Protein AF-A0A7X8XHM0-F1 (afdb_monomer)

Sequence (343 aa):
MHPLAKELNEALKGTIAEQMQSDVGRRIFFPKGIVAQAAEAGSQAKRFNATVGMSTSEGQPMHLSDIYNKFDTEVFKPSDIFAYAPGGGEAKLRQLWKEQMIEKNPSLKDKLFSLPLVTSGLTHGLSIVGQLFFGEGDTLVVPDLAWDNYELIYAHHLGGKVISFPFYTTDGGFNVDGMKEAIESVQGKKVRILLNFPNNPTGYTPSKVEMAAIVAALVELAEQGYKLMVITDDAYFGLFFEEETAPHSIFADLCDAHSNIFAVKCDAATKEELVWGFRIGFVTYGSKDLTEEHLDALNRRTLGIIRSTVSNCDKPGQSLLLQAMQNGPNYEADKMAVFTEMQ

Nearest PDB structures (foldseek):
  2x5f-assembly1_B  TM=9.546E-01  e=1.348E-37  Staphylococcus aureus subsp. aureus MRSA252
  4emy-assembly2_C  TM=7.499E-01  e=3.040E-17  Anaerococcus prevotii DSM 20548
  7vrx-assembly2_B  TM=7.777E-01  e=2.270E-10  Solanum melongena
  7vrx-assembly2_C  TM=7.385E-01  e=2.270E-10  Solanum melongena
  7dlw-assembly2_D  TM=6.281E-01  e=2.270E-10  Arabidopsis thaliana

Solvent-accessible surface area (backbone atoms only — not comparable to full-atom values): 18210 Å² total; per-residue (Å²): 129,51,70,66,13,51,53,42,48,60,61,27,59,92,41,57,69,48,75,41,43,15,78,54,32,59,51,39,42,55,74,72,54,72,60,42,53,31,52,48,36,70,75,65,43,86,84,70,67,91,62,63,96,64,63,65,54,99,90,29,46,67,77,62,61,86,62,55,72,75,47,63,67,90,79,47,54,53,55,46,51,70,38,83,36,47,47,48,36,55,68,68,49,31,49,52,49,48,50,49,50,28,70,61,28,64,77,36,71,89,54,71,58,41,80,37,32,44,23,56,15,40,70,42,25,52,46,49,52,36,46,34,44,39,29,70,89,39,54,38,41,34,46,65,68,47,58,70,63,53,50,50,46,44,28,69,70,41,51,23,42,70,48,62,24,59,47,54,39,99,91,53,61,75,25,53,65,42,48,50,54,49,59,69,68,42,85,75,49,70,43,34,37,52,49,50,47,37,19,49,78,77,64,48,53,51,32,49,67,52,48,52,48,47,52,48,52,54,50,53,44,28,73,75,61,27,36,35,35,43,35,32,39,32,59,40,46,90,74,74,90,54,90,63,38,46,84,53,60,68,48,56,66,36,22,55,66,35,69,34,32,39,21,36,37,24,30,31,44,32,56,68,62,72,36,60,87,44,32,40,11,23,38,32,46,22,22,48,79,62,48,73,66,37,40,49,39,51,49,36,31,53,35,18,50,36,49,73,72,66,42,38,38,55,27,42,44,51,43,54,51,42,48,34,76,76,69,37,93,50,48,68,59,54,53,50,50,55,54,60,73,73,108

Structure (mmCIF, N/CA/C/O backbone):
data_AF-A0A7X8XHM0-F1
#
_entry.id   AF-A0A7X8XHM0-F1
#
loop_
_atom_site.group_PDB
_atom_site.id
_atom_site.type_symbol
_atom_site.label_atom_id
_atom_site.label_alt_id
_atom_site.label_comp_id
_atom_site.label_asym_id
_atom_site.label_entity_id
_atom_site.label_seq_id
_atom_site.pdbx_PDB_ins_code
_atom_site.Cartn_x
_atom_site.Cartn_y
_atom_site.Cartn_z
_atom_site.occupancy
_atom_site.B_iso_or_equiv
_atom_site.auth_seq_id
_atom_site.auth_comp_id
_atom_site.auth_asym_id
_atom_site.auth_atom_id
_atom_site.pdbx_PDB_model_num
ATOM 1 N N . MET A 1 1 ? -7.609 -26.640 2.087 1.00 93.81 1 MET A N 1
ATOM 2 C CA . MET A 1 1 ? -6.611 -25.545 2.121 1.00 93.81 1 MET A CA 1
ATOM 3 C C . MET A 1 1 ? -5.244 -26.088 1.720 1.00 93.81 1 MET A C 1
ATOM 5 O O . MET A 1 1 ? -4.869 -27.146 2.218 1.00 93.81 1 MET A O 1
ATOM 9 N N . HIS A 1 2 ? -4.545 -25.402 0.813 1.00 97.25 2 HIS A N 1
ATOM 10 C CA . HIS A 1 2 ? -3.250 -25.821 0.256 1.00 97.25 2 HIS A CA 1
ATOM 11 C C . HIS A 1 2 ? -2.124 -25.836 1.320 1.00 97.25 2 HIS A C 1
ATOM 13 O O . HIS A 1 2 ? -2.153 -24.978 2.204 1.00 97.25 2 HIS A O 1
ATOM 19 N N . PRO A 1 3 ? -1.119 -26.741 1.256 1.00 97.25 3 PRO A N 1
ATOM 20 C CA . PRO A 1 3 ? -0.042 -26.818 2.253 1.00 97.25 3 PRO A CA 1
ATOM 21 C C . PRO A 1 3 ? 0.734 -25.510 2.462 1.00 97.25 3 PRO A C 1
ATOM 23 O O . PRO A 1 3 ? 0.930 -25.106 3.600 1.00 97.25 3 PRO A O 1
ATOM 26 N N . LEU A 1 4 ? 1.089 -24.796 1.385 1.00 96.94 4 LEU A N 1
ATOM 27 C CA . LEU A 1 4 ? 1.783 -23.501 1.497 1.00 96.94 4 LEU A CA 1
ATOM 28 C C . LEU A 1 4 ? 0.918 -22.419 2.162 1.00 96.94 4 LEU A C 1
ATOM 30 O O . LEU A 1 4 ? 1.448 -21.564 2.854 1.00 96.94 4 LEU A O 1
ATOM 34 N N . ALA A 1 5 ? -0.407 -22.460 1.994 1.00 98.00 5 ALA A N 1
ATOM 35 C CA . ALA A 1 5 ? -1.297 -21.541 2.703 1.00 98.00 5 ALA A CA 1
ATOM 36 C C . ALA A 1 5 ? -1.380 -21.885 4.200 1.00 98.00 5 ALA A C 1
ATOM 38 O O . ALA A 1 5 ? -1.442 -20.984 5.029 1.00 98.00 5 ALA A O 1
ATOM 39 N N . LYS A 1 6 ? -1.325 -23.180 4.558 1.00 98.19 6 LYS A N 1
ATOM 40 C CA . LYS A 1 6 ? -1.240 -23.620 5.960 1.00 98.19 6 LYS A CA 1
ATOM 41 C C . LYS A 1 6 ? 0.068 -23.172 6.619 1.00 98.19 6 LYS A C 1
ATOM 43 O O . LYS A 1 6 ? 0.006 -22.661 7.725 1.00 98.19 6 LYS A O 1
ATOM 48 N N . GLU A 1 7 ? 1.204 -23.315 5.929 1.00 98.06 7 GLU A N 1
ATOM 49 C CA . GLU A 1 7 ? 2.519 -22.802 6.367 1.00 98.06 7 GLU A CA 1
ATOM 50 C C . GLU A 1 7 ? 2.428 -21.303 6.689 1.00 98.06 7 GLU A C 1
ATOM 52 O O . GLU A 1 7 ? 2.754 -20.885 7.793 1.00 98.06 7 GLU A O 1
ATOM 57 N N . LEU A 1 8 ? 1.882 -20.510 5.762 1.00 98.38 8 LEU A N 1
ATOM 58 C CA . LEU A 1 8 ? 1.702 -19.071 5.958 1.00 98.38 8 LEU A CA 1
ATOM 59 C C . LEU A 1 8 ? 0.693 -18.731 7.070 1.00 98.38 8 LEU A C 1
ATOM 61 O O . LEU A 1 8 ? 0.759 -17.643 7.637 1.00 98.38 8 LEU A O 1
ATOM 65 N N . ASN A 1 9 ? -0.312 -19.579 7.325 1.00 98.44 9 ASN A N 1
ATOM 66 C CA . ASN A 1 9 ? -1.279 -19.359 8.409 1.00 98.44 9 ASN A CA 1
ATOM 67 C C . ASN A 1 9 ? -0.626 -19.630 9.764 1.00 98.44 9 ASN A C 1
ATOM 69 O O . ASN A 1 9 ? -0.827 -18.852 10.688 1.00 98.44 9 ASN A O 1
ATOM 73 N N . GLU A 1 10 ? 0.165 -20.699 9.865 1.00 98.50 10 GLU A N 1
ATOM 74 C CA . GLU A 1 10 ? 0.891 -21.024 11.093 1.00 98.50 10 GLU A CA 1
ATOM 75 C C . GLU A 1 10 ? 1.942 -19.955 11.406 1.00 98.50 10 GLU A C 1
ATOM 77 O O . GLU A 1 10 ? 2.018 -19.523 12.549 1.00 98.50 10 GLU A O 1
ATOM 82 N N . ALA A 1 11 ? 2.657 -19.449 10.394 1.00 98.44 11 ALA A N 1
ATOM 83 C CA . ALA A 1 11 ? 3.609 -18.351 10.568 1.00 98.44 11 ALA A CA 1
ATOM 84 C C . ALA A 1 11 ? 2.958 -17.080 11.141 1.00 98.44 11 ALA A C 1
ATOM 86 O O . ALA A 1 11 ? 3.593 -16.355 11.885 1.00 98.44 11 ALA A O 1
ATOM 87 N N . LEU A 1 12 ? 1.689 -16.794 10.826 1.00 98.50 12 LEU A N 1
ATOM 88 C CA . LEU A 1 12 ? 0.998 -15.592 11.320 1.00 98.50 12 LEU A CA 1
ATOM 89 C C . LEU A 1 12 ? 0.228 -15.822 12.626 1.00 98.50 12 LEU A C 1
ATOM 91 O O . LEU A 1 12 ? -0.380 -14.890 13.155 1.00 98.50 12 LEU A O 1
ATOM 95 N N . LYS A 1 13 ? 0.210 -17.043 13.150 1.00 98.25 13 LYS A N 1
ATOM 96 C CA . LYS A 1 13 ? -0.632 -17.426 14.281 1.00 98.25 13 LYS A CA 1
ATOM 97 C C . LYS A 1 13 ? -0.365 -16.572 15.519 1.00 98.25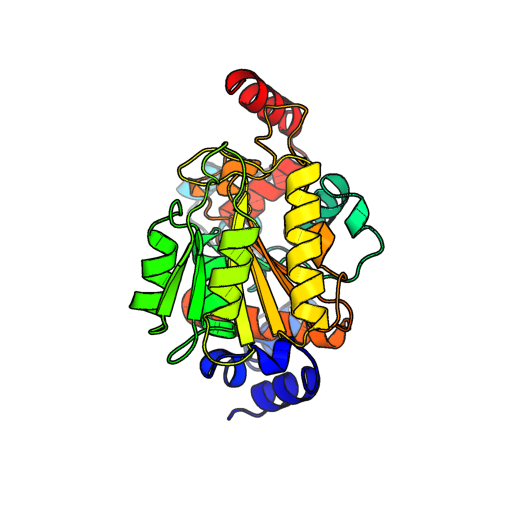 13 LYS A C 1
ATOM 99 O O . LYS A 1 13 ? 0.773 -16.382 15.930 1.00 98.25 13 LYS A O 1
ATOM 104 N N . GLY A 1 14 ? -1.438 -16.078 16.135 1.00 97.19 14 GLY A N 1
ATOM 105 C CA . GLY A 1 14 ? -1.363 -15.236 17.334 1.00 97.19 14 GLY A CA 1
ATOM 106 C C . GLY A 1 14 ? -1.063 -13.760 17.056 1.00 97.19 14 GLY A C 1
ATOM 107 O O . GLY A 1 14 ? -1.186 -12.944 17.965 1.00 97.19 14 GLY A O 1
ATOM 108 N N . THR A 1 15 ? -0.743 -13.388 15.813 1.00 98.44 15 THR A N 1
ATOM 109 C CA . THR A 1 15 ? -0.570 -11.983 15.423 1.00 98.44 15 THR A CA 1
ATOM 110 C C . THR A 1 15 ? -1.917 -11.291 15.206 1.00 98.44 15 THR A C 1
ATOM 112 O O . THR A 1 15 ? -2.947 -11.932 14.972 1.00 98.44 15 THR A O 1
ATOM 115 N N . ILE A 1 16 ? -1.924 -9.955 15.216 1.00 98.31 16 ILE A N 1
ATOM 116 C CA . ILE A 1 16 ? -3.094 -9.194 14.760 1.00 98.31 16 ILE A CA 1
ATOM 117 C C . ILE A 1 16 ? -3.392 -9.433 13.271 1.00 98.31 16 ILE A C 1
ATOM 119 O O . ILE A 1 16 ? -4.554 -9.475 12.870 1.00 98.31 16 ILE A O 1
ATOM 123 N N . ALA A 1 17 ? -2.362 -9.647 12.451 1.00 97.88 17 ALA A N 1
ATOM 124 C CA . ALA A 1 17 ? -2.534 -9.853 11.021 1.00 97.88 17 ALA A CA 1
ATOM 125 C C . ALA A 1 17 ? -3.293 -11.156 10.707 1.00 97.88 17 ALA A C 1
ATOM 127 O O . ALA A 1 17 ? -4.097 -11.172 9.779 1.00 97.88 17 ALA A O 1
ATOM 128 N N . GLU A 1 18 ? -3.103 -12.227 11.490 1.00 97.88 18 GLU A N 1
ATOM 129 C CA . GLU A 1 18 ? -3.905 -13.460 11.386 1.00 97.88 18 GLU A CA 1
ATOM 130 C C . GLU A 1 18 ? -5.379 -13.219 11.708 1.00 97.88 18 GLU A C 1
ATOM 132 O O . GLU A 1 18 ? -6.249 -13.612 10.926 1.00 97.88 18 GLU A O 1
ATOM 137 N N . GLN A 1 19 ? -5.653 -12.485 12.788 1.00 96.56 19 GLN A N 1
ATOM 138 C CA . GLN A 1 19 ? -7.015 -12.129 13.185 1.00 96.56 19 GLN A CA 1
ATOM 139 C C . GLN A 1 19 ? -7.718 -11.299 12.107 1.00 96.56 19 GLN A C 1
ATOM 141 O O . GLN A 1 19 ? -8.937 -11.404 11.956 1.00 96.56 19 GLN A O 1
ATOM 146 N N . MET A 1 20 ? -6.965 -10.507 11.335 1.00 97.12 20 MET A N 1
ATOM 147 C CA . MET A 1 20 ? -7.476 -9.644 10.269 1.00 97.12 20 MET A CA 1
ATOM 148 C C . MET A 1 20 ? -7.763 -10.347 8.947 1.00 97.12 20 MET A C 1
ATOM 150 O O . MET A 1 20 ? -8.512 -9.791 8.148 1.00 97.12 20 MET A O 1
ATOM 154 N N . GLN A 1 21 ? -7.255 -11.559 8.715 1.00 97.19 21 GLN A N 1
ATOM 155 C CA . GLN A 1 21 ? -7.378 -12.192 7.402 1.00 97.19 21 GLN A CA 1
ATOM 156 C C . GLN A 1 21 ? -8.827 -12.427 6.980 1.00 97.19 21 GLN A C 1
ATOM 158 O O . GLN A 1 21 ? -9.658 -12.904 7.759 1.00 97.19 21 GLN A O 1
ATOM 163 N N . SER A 1 22 ? -9.083 -12.159 5.702 1.00 97.81 22 SER A N 1
ATOM 164 C CA . SER A 1 22 ? -10.273 -12.629 5.013 1.00 97.81 22 SER A CA 1
ATOM 165 C C . SER A 1 22 ? -10.155 -14.124 4.707 1.00 97.81 22 SER A C 1
ATOM 167 O O . SER A 1 22 ? -9.103 -14.764 4.823 1.00 97.81 22 SER A O 1
ATOM 169 N N . ASP A 1 23 ? -11.250 -14.677 4.218 1.00 97.19 23 ASP A N 1
ATOM 170 C CA . ASP A 1 23 ? -11.316 -16.035 3.711 1.00 97.19 23 ASP A CA 1
ATOM 171 C C . ASP A 1 23 ? -10.382 -16.289 2.516 1.00 97.19 23 ASP A C 1
ATOM 173 O O . ASP A 1 23 ? -9.750 -17.347 2.419 1.00 97.19 23 ASP A O 1
ATOM 177 N N . VAL A 1 24 ? -10.259 -15.309 1.615 1.00 97.81 24 VAL A N 1
ATOM 178 C CA . VAL A 1 24 ? -9.292 -15.340 0.508 1.00 97.81 24 VAL A CA 1
ATOM 179 C C . VAL A 1 24 ? -7.874 -15.237 1.062 1.00 97.81 24 VAL A C 1
ATOM 181 O O . VAL A 1 24 ? -7.032 -16.070 0.717 1.00 97.81 24 VAL A O 1
ATOM 184 N N . GLY A 1 25 ? -7.641 -14.301 1.987 1.00 97.94 25 GLY A N 1
ATOM 185 C CA . GLY A 1 25 ? -6.379 -14.112 2.694 1.00 97.94 25 GLY A CA 1
ATOM 186 C C . GLY A 1 25 ? -5.848 -15.414 3.277 1.00 97.94 25 GLY A C 1
ATOM 187 O O . GLY A 1 25 ? -4.713 -15.772 2.986 1.00 97.94 25 GLY A O 1
ATOM 188 N N . ARG A 1 26 ? -6.685 -16.196 3.972 1.00 98.06 26 ARG A N 1
ATOM 189 C CA . ARG A 1 26 ? -6.319 -17.500 4.568 1.00 98.06 26 ARG A CA 1
ATOM 190 C C . ARG A 1 26 ? -5.979 -18.591 3.557 1.00 98.06 26 ARG A C 1
ATOM 192 O O . ARG A 1 26 ? -5.290 -19.554 3.907 1.00 98.06 26 ARG A O 1
ATOM 199 N N . ARG A 1 27 ? -6.497 -18.501 2.328 1.00 98.25 27 ARG A N 1
ATOM 200 C CA . ARG A 1 27 ? -6.343 -19.529 1.283 1.00 98.25 27 ARG A CA 1
ATOM 201 C C . ARG A 1 27 ? -5.242 -19.213 0.273 1.00 98.25 27 ARG A C 1
ATOM 203 O O . ARG A 1 27 ? -4.721 -20.160 -0.318 1.00 98.25 27 ARG A O 1
ATOM 210 N N . ILE A 1 28 ? -4.913 -17.938 0.061 1.00 98.00 28 ILE A N 1
ATOM 211 C CA . ILE A 1 28 ? -3.938 -17.511 -0.947 1.00 98.00 28 ILE A CA 1
ATOM 212 C C . ILE A 1 28 ? -2.497 -17.817 -0.510 1.00 98.00 28 ILE A C 1
ATOM 214 O O . ILE A 1 28 ? -2.161 -17.788 0.673 1.00 98.00 28 ILE A O 1
ATOM 218 N N . PHE A 1 29 ? -1.639 -18.140 -1.477 1.00 96.75 29 PHE A N 1
ATOM 219 C CA . PHE A 1 29 ? -0.215 -18.408 -1.278 1.00 96.75 29 PHE A CA 1
ATOM 220 C C . PHE A 1 29 ? 0.562 -18.139 -2.574 1.00 96.75 29 PHE A C 1
ATOM 222 O O . PHE A 1 29 ? -0.002 -18.227 -3.665 1.00 96.75 29 PHE A O 1
ATOM 229 N N . PHE A 1 30 ? 1.869 -17.880 -2.473 1.00 94.62 30 PHE A N 1
ATOM 230 C CA . PHE A 1 30 ? 2.750 -17.816 -3.643 1.00 94.62 30 PHE A CA 1
ATOM 231 C C . PHE A 1 30 ? 3.298 -19.212 -4.013 1.00 94.62 30 PHE A C 1
ATOM 233 O O . PHE A 1 30 ? 3.862 -19.889 -3.144 1.00 94.62 30 PHE A O 1
ATOM 240 N N . PRO A 1 31 ? 3.142 -19.689 -5.265 1.00 90.44 31 PRO A N 1
ATOM 241 C CA . PRO A 1 31 ? 3.575 -21.034 -5.653 1.00 90.44 31 PRO A CA 1
ATOM 242 C C . PRO A 1 31 ? 5.104 -21.210 -5.665 1.00 90.44 31 PRO A C 1
ATOM 244 O O . PRO A 1 31 ? 5.814 -20.435 -6.296 1.00 90.44 31 PRO A O 1
ATOM 247 N N . LYS A 1 32 ? 5.607 -22.300 -5.066 1.00 80.94 32 LYS A N 1
ATOM 248 C CA . LYS A 1 32 ? 7.025 -22.725 -5.134 1.00 80.94 32 LYS A CA 1
ATOM 249 C C . LYS A 1 32 ? 7.342 -23.672 -6.316 1.00 80.94 32 LYS A C 1
ATOM 251 O O . LYS A 1 32 ? 8.445 -24.172 -6.399 1.00 80.94 32 LYS A O 1
ATOM 256 N N . GLY A 1 33 ? 6.391 -23.977 -7.207 1.00 81.12 33 GLY A N 1
ATOM 257 C CA . GLY A 1 33 ? 6.578 -24.942 -8.308 1.00 81.12 33 GLY A CA 1
ATOM 258 C C . GLY A 1 33 ? 7.432 -24.402 -9.464 1.00 81.12 33 GLY A C 1
ATOM 259 O O . GLY A 1 33 ? 8.579 -24.009 -9.277 1.00 81.12 33 GLY A O 1
ATOM 260 N N . ILE A 1 34 ? 6.844 -24.322 -10.662 1.00 77.88 34 ILE A N 1
ATOM 261 C CA . ILE A 1 34 ? 7.504 -23.799 -11.878 1.00 77.88 34 ILE A CA 1
ATOM 262 C C . ILE A 1 34 ? 8.177 -22.439 -11.628 1.00 77.88 34 ILE A C 1
ATOM 264 O O . ILE A 1 34 ? 9.252 -22.175 -12.150 1.00 77.88 34 ILE A O 1
ATOM 268 N N . VAL A 1 35 ? 7.580 -21.590 -10.787 1.00 78.88 35 VAL A N 1
ATOM 269 C CA . VAL A 1 35 ? 8.135 -20.275 -10.442 1.00 78.88 35 VAL A CA 1
ATOM 270 C C . VAL A 1 35 ? 9.475 -20.387 -9.710 1.00 78.88 35 VAL A C 1
ATOM 272 O O . VAL A 1 35 ? 10.412 -19.679 -10.071 1.00 78.88 35 VAL A O 1
ATOM 275 N N . ALA A 1 36 ? 9.600 -21.276 -8.718 1.00 79.75 36 ALA A N 1
ATOM 276 C CA . ALA A 1 36 ? 10.873 -21.438 -8.015 1.00 79.75 36 ALA A CA 1
ATOM 277 C C . ALA A 1 36 ? 11.910 -22.130 -8.901 1.00 79.75 36 ALA A C 1
ATOM 279 O O . ALA A 1 36 ? 13.064 -21.728 -8.887 1.00 79.75 36 ALA A O 1
ATOM 280 N N . GLN A 1 37 ? 11.494 -23.099 -9.726 1.00 84.12 37 GLN A N 1
ATOM 281 C CA . GLN A 1 37 ? 12.383 -23.746 -10.697 1.00 84.12 37 GLN A CA 1
ATOM 282 C C . GLN A 1 37 ? 12.936 -22.745 -11.719 1.00 84.12 37 GLN A C 1
ATOM 284 O O . GLN A 1 37 ? 14.126 -22.769 -12.022 1.00 84.12 37 GLN A O 1
ATOM 289 N N . ALA A 1 38 ? 12.095 -21.835 -12.220 1.00 83.06 38 ALA A N 1
ATOM 290 C CA . ALA A 1 38 ? 12.524 -20.786 -13.136 1.00 83.06 38 ALA A CA 1
ATOM 291 C C . ALA A 1 38 ? 13.471 -19.780 -12.463 1.00 83.06 38 ALA A C 1
ATOM 293 O O . ALA A 1 38 ? 14.470 -19.382 -13.063 1.00 83.06 38 ALA A O 1
ATOM 294 N N . ALA A 1 39 ? 13.198 -19.402 -11.209 1.00 81.81 39 ALA A N 1
ATOM 295 C CA . ALA A 1 39 ? 14.083 -18.538 -10.427 1.00 81.81 39 ALA A CA 1
ATOM 296 C C . ALA A 1 39 ? 15.443 -19.207 -10.150 1.00 81.81 39 ALA A C 1
ATOM 298 O O . ALA A 1 39 ? 16.493 -18.599 -10.359 1.00 81.81 39 ALA A O 1
ATOM 299 N N . GLU A 1 40 ? 15.433 -20.480 -9.750 1.00 83.81 40 GLU A N 1
ATOM 300 C CA . GLU A 1 40 ? 16.636 -21.274 -9.514 1.00 83.81 40 GLU A CA 1
ATOM 301 C C . GLU A 1 40 ? 17.473 -21.395 -10.790 1.00 83.81 40 GLU A C 1
ATOM 303 O O . GLU A 1 40 ? 18.654 -21.043 -10.785 1.00 83.81 40 GLU A O 1
ATOM 308 N N . ALA A 1 41 ? 16.856 -21.784 -11.910 1.00 84.56 41 ALA A N 1
ATOM 309 C CA . ALA A 1 41 ? 17.519 -21.847 -13.206 1.00 84.56 41 ALA A CA 1
ATOM 310 C C . ALA A 1 41 ? 18.057 -20.478 -13.647 1.00 84.56 41 ALA A C 1
ATOM 312 O O . ALA A 1 41 ? 19.168 -20.407 -14.162 1.00 84.56 41 ALA A O 1
ATOM 313 N N . GLY A 1 42 ? 17.330 -19.385 -13.397 1.00 82.75 42 GLY A N 1
ATOM 314 C CA . GLY A 1 42 ? 17.812 -18.023 -13.650 1.00 82.75 42 GLY A CA 1
ATOM 315 C C . GLY A 1 42 ? 19.112 -17.693 -12.912 1.00 82.75 42 GLY A C 1
ATOM 316 O O . GLY A 1 42 ? 19.971 -17.012 -13.465 1.00 82.75 42 GLY A O 1
ATOM 317 N N . SER A 1 43 ? 19.283 -18.215 -11.694 1.00 81.00 43 SER A N 1
ATOM 318 C CA . SER A 1 43 ? 20.487 -17.998 -10.879 1.00 81.00 43 SER A CA 1
ATOM 319 C C . SER A 1 43 ? 21.626 -18.991 -11.150 1.00 81.00 43 SER A C 1
ATOM 321 O O . SER A 1 43 ? 22.798 -18.637 -11.020 1.00 81.00 43 SER A O 1
ATOM 323 N N . GLN A 1 44 ? 21.306 -20.234 -11.524 1.00 86.88 44 GLN A N 1
ATOM 324 C CA . GLN A 1 44 ? 22.279 -21.330 -11.582 1.00 86.88 44 GLN A CA 1
ATOM 325 C C . GLN A 1 44 ? 22.625 -21.785 -13.006 1.00 86.88 44 GLN A C 1
ATOM 327 O O . GLN A 1 44 ? 23.726 -22.294 -13.238 1.00 86.88 44 GLN A O 1
ATOM 332 N N . ALA A 1 45 ? 21.726 -21.625 -13.980 1.00 84.81 45 ALA A N 1
ATOM 333 C CA . ALA A 1 45 ? 21.941 -22.112 -15.338 1.00 84.81 45 ALA A CA 1
ATOM 334 C C . ALA A 1 45 ? 22.849 -21.154 -16.126 1.00 84.81 45 ALA A C 1
ATOM 336 O O . ALA A 1 45 ? 22.411 -20.147 -16.671 1.00 84.81 45 ALA A O 1
ATOM 337 N N . LYS A 1 46 ? 24.138 -21.500 -16.224 1.00 79.69 46 LYS A N 1
ATOM 338 C CA . LYS A 1 46 ? 25.163 -20.650 -16.863 1.00 79.69 46 LYS A CA 1
ATOM 339 C C . LYS A 1 46 ? 25.239 -20.755 -18.391 1.00 79.69 46 LYS A C 1
ATOM 341 O O . LYS A 1 46 ? 25.915 -19.943 -19.010 1.00 79.69 46 LYS A O 1
ATOM 346 N N . ARG A 1 47 ? 24.623 -21.780 -18.997 1.00 83.12 47 ARG A N 1
ATOM 347 C CA . ARG A 1 47 ? 24.744 -22.069 -20.443 1.00 83.12 47 ARG A CA 1
ATOM 348 C C . ARG A 1 47 ? 23.404 -22.118 -21.174 1.00 83.12 47 ARG A C 1
ATOM 350 O O . ARG A 1 47 ? 23.265 -21.473 -22.202 1.00 83.12 47 ARG A O 1
ATOM 357 N N . PHE A 1 48 ? 22.436 -22.875 -20.661 1.00 83.50 48 PHE A N 1
ATOM 358 C CA . PHE A 1 48 ? 21.106 -22.998 -21.262 1.00 83.50 48 PHE A CA 1
ATOM 359 C C . PHE A 1 48 ? 20.040 -22.895 -20.175 1.00 83.50 48 PHE A C 1
ATOM 361 O O . PHE A 1 48 ? 19.973 -23.759 -19.303 1.00 83.50 48 PHE A O 1
ATOM 368 N N . ASN A 1 49 ? 19.204 -21.858 -20.241 1.00 84.88 49 ASN A N 1
ATOM 369 C CA . ASN A 1 49 ? 18.029 -21.727 -19.388 1.00 84.88 49 ASN A CA 1
ATOM 370 C C . ASN A 1 49 ? 16.756 -21.888 -20.232 1.00 84.88 49 ASN A C 1
ATOM 372 O O . ASN A 1 49 ? 16.279 -20.934 -20.837 1.00 84.88 49 ASN A O 1
ATOM 376 N N . ALA A 1 50 ? 16.206 -23.104 -20.257 1.00 85.69 50 ALA A N 1
ATOM 377 C CA . ALA A 1 50 ? 14.978 -23.438 -20.986 1.00 85.69 50 ALA A CA 1
ATOM 378 C C . ALA A 1 50 ? 13.705 -23.331 -20.119 1.00 85.69 50 ALA A C 1
ATOM 380 O O . ALA A 1 50 ? 12.670 -23.890 -20.468 1.00 85.69 50 ALA A O 1
ATOM 381 N N . THR A 1 51 ? 13.781 -22.655 -18.966 1.00 85.12 51 THR A N 1
ATOM 382 C CA . THR A 1 51 ? 12.640 -22.484 -18.044 1.00 85.12 51 THR A CA 1
ATOM 383 C C . THR A 1 51 ? 11.932 -21.137 -18.204 1.00 85.12 51 THR A C 1
ATOM 385 O O . THR A 1 51 ? 10.812 -20.963 -17.725 1.00 85.12 51 THR A O 1
ATOM 388 N N . VAL A 1 52 ? 12.574 -20.176 -18.877 1.00 82.50 52 VAL A N 1
ATOM 389 C CA . VAL A 1 52 ? 12.039 -18.825 -19.065 1.00 82.50 52 VAL A CA 1
ATOM 390 C C . VAL A 1 52 ? 10.918 -18.861 -20.101 1.00 82.50 52 VAL A C 1
ATOM 392 O O . VAL A 1 52 ? 11.133 -19.227 -21.251 1.00 82.50 52 VAL A O 1
ATOM 395 N N . GLY A 1 53 ? 9.719 -18.428 -19.711 1.00 86.69 53 GLY A N 1
ATOM 396 C CA . GLY A 1 53 ? 8.558 -18.303 -20.601 1.00 86.69 53 GLY A CA 1
ATOM 397 C C . GLY A 1 53 ? 8.618 -17.086 -21.533 1.00 86.69 53 GLY A C 1
ATOM 398 O O . GLY A 1 53 ? 7.626 -16.373 -21.654 1.00 86.69 53 GLY A O 1
ATOM 399 N N . MET A 1 54 ? 9.779 -16.800 -22.129 1.00 90.19 54 MET A N 1
ATOM 400 C CA . MET A 1 54 ? 10.004 -15.685 -23.056 1.00 90.19 54 MET A CA 1
ATOM 401 C C . MET A 1 54 ? 10.955 -16.115 -24.175 1.00 90.19 54 MET A C 1
ATOM 403 O O . MET A 1 54 ? 11.873 -16.903 -23.952 1.00 90.19 54 MET A O 1
ATOM 407 N N . SER A 1 55 ? 10.761 -15.561 -25.372 1.00 92.44 55 SER A N 1
ATOM 408 C CA . SER A 1 55 ? 11.701 -15.758 -26.482 1.00 92.44 55 SER A CA 1
ATOM 409 C C . SER A 1 55 ? 12.920 -14.864 -26.280 1.00 92.44 55 SER A C 1
ATOM 411 O O . SER A 1 55 ? 12.768 -13.663 -26.051 1.00 92.44 55 SER A O 1
ATOM 413 N N . THR A 1 56 ? 14.123 -15.435 -26.353 1.00 92.19 56 THR A N 1
ATOM 414 C CA . THR A 1 56 ? 15.373 -14.701 -26.115 1.00 92.19 56 THR A CA 1
ATOM 415 C C . THR A 1 56 ? 16.382 -14.921 -27.235 1.00 92.19 56 THR A C 1
ATOM 417 O O . THR A 1 56 ? 16.435 -15.995 -27.830 1.00 92.19 56 THR A O 1
ATOM 420 N N . SER A 1 57 ? 17.189 -13.897 -27.501 1.00 91.06 57 SER A N 1
ATOM 421 C CA . SER A 1 57 ? 18.370 -13.946 -28.362 1.00 91.06 57 SER A CA 1
ATOM 422 C C . SER A 1 57 ? 19.522 -13.293 -27.609 1.00 91.06 57 SER A C 1
ATOM 424 O O . SER A 1 57 ? 19.343 -12.226 -27.029 1.00 91.06 57 SER A O 1
ATOM 426 N N . GLU A 1 58 ? 20.679 -13.958 -27.548 1.00 88.25 58 GLU A N 1
ATOM 427 C CA . GLU A 1 58 ? 21.872 -13.469 -26.826 1.00 88.25 58 GLU A CA 1
ATOM 428 C C . GLU A 1 58 ? 21.600 -13.081 -25.354 1.00 88.25 58 GLU A C 1
ATOM 430 O O . GLU A 1 58 ? 22.200 -12.168 -24.793 1.00 88.25 58 GLU A O 1
ATOM 435 N N . GLY A 1 59 ? 20.665 -13.784 -24.706 1.00 85.75 59 GLY A N 1
ATOM 436 C CA . GLY A 1 59 ? 20.286 -13.535 -23.312 1.00 85.75 59 GLY A CA 1
ATOM 437 C C . GLY A 1 59 ? 19.369 -12.326 -23.095 1.00 85.75 59 GLY A C 1
ATOM 438 O O . GLY A 1 59 ? 19.043 -12.025 -21.950 1.00 85.75 59 GLY A O 1
ATOM 439 N N . GLN A 1 60 ? 18.922 -11.656 -24.160 1.00 92.38 60 GLN A N 1
ATOM 440 C CA . GLN A 1 60 ? 17.946 -10.567 -24.106 1.00 92.38 60 GLN A CA 1
ATOM 441 C C . GLN A 1 60 ? 16.590 -11.009 -24.671 1.00 92.38 60 GLN A C 1
ATOM 443 O O . GLN A 1 60 ? 16.557 -11.843 -25.581 1.00 92.38 60 GLN A O 1
ATOM 448 N N . PRO A 1 61 ? 15.460 -10.468 -24.177 1.00 94.06 61 PRO A N 1
ATOM 449 C CA . PRO A 1 61 ? 14.165 -10.685 -24.809 1.00 94.06 61 PRO A CA 1
ATOM 450 C C . PRO A 1 61 ? 14.193 -10.249 -26.274 1.00 94.06 61 PRO A C 1
ATOM 452 O O . PRO A 1 61 ? 14.652 -9.151 -26.599 1.00 94.06 61 PRO A O 1
ATOM 455 N N . MET A 1 62 ? 13.680 -11.100 -27.160 1.00 96.31 62 MET A N 1
ATOM 456 C CA . MET A 1 62 ? 13.377 -10.678 -28.526 1.00 96.31 62 MET A CA 1
ATOM 457 C C . MET A 1 62 ? 12.269 -9.623 -28.482 1.00 96.31 62 MET A C 1
ATOM 459 O O . MET A 1 62 ? 11.330 -9.735 -27.695 1.00 96.31 62 MET A O 1
ATOM 463 N N . HIS A 1 63 ? 12.386 -8.593 -29.312 1.00 96.38 63 HIS A N 1
ATOM 464 C CA . HIS A 1 63 ? 11.551 -7.399 -29.227 1.00 96.38 63 HIS A CA 1
ATOM 465 C C . HIS A 1 63 ? 11.338 -6.773 -30.607 1.00 96.38 63 HIS A C 1
ATOM 467 O O . HIS A 1 63 ? 12.056 -7.067 -31.563 1.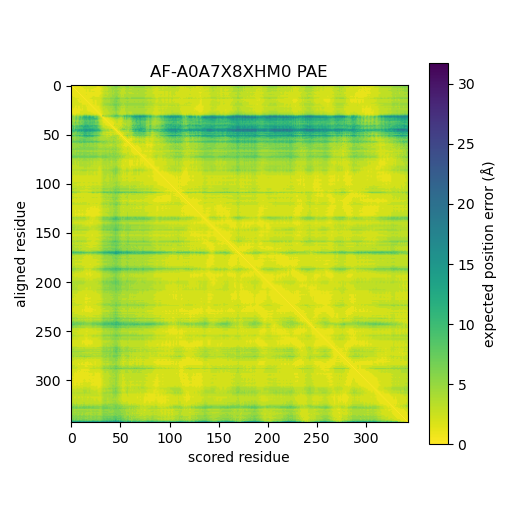00 96.38 63 HIS A O 1
ATOM 473 N N . LEU A 1 64 ? 10.340 -5.893 -30.700 1.00 96.81 64 LEU A N 1
ATOM 474 C CA . LEU A 1 64 ? 10.119 -5.065 -31.881 1.00 96.81 64 LEU A CA 1
ATOM 475 C C . LEU A 1 64 ? 11.051 -3.852 -31.817 1.00 96.81 64 LEU A C 1
ATOM 477 O O . LEU A 1 64 ? 10.941 -3.030 -30.904 1.00 96.81 64 LEU A O 1
ATOM 481 N N . SER A 1 65 ? 11.946 -3.724 -32.797 1.00 96.06 65 SER A N 1
ATOM 482 C CA . SER A 1 65 ? 12.905 -2.615 -32.877 1.00 96.06 65 SER A CA 1
ATOM 483 C C . SER A 1 65 ? 12.217 -1.252 -32.908 1.00 96.06 65 SER A C 1
ATOM 485 O O . SER A 1 65 ? 12.691 -0.318 -32.274 1.00 96.06 65 SER A O 1
ATOM 487 N N . ASP A 1 66 ? 11.061 -1.144 -33.568 1.00 97.25 66 ASP A N 1
ATOM 488 C CA . ASP A 1 66 ? 10.312 0.115 -33.674 1.00 97.25 66 ASP A CA 1
ATOM 489 C C . ASP A 1 66 ? 9.835 0.651 -32.319 1.00 97.25 66 ASP A C 1
ATOM 491 O O . ASP A 1 66 ? 9.662 1.861 -32.165 1.00 97.25 66 ASP A O 1
ATOM 495 N N . ILE A 1 67 ? 9.646 -0.239 -31.337 1.00 96.94 67 ILE A N 1
ATOM 496 C CA . ILE A 1 67 ? 9.331 0.130 -29.955 1.00 96.94 67 ILE A CA 1
ATOM 497 C C . ILE A 1 67 ? 10.623 0.405 -29.188 1.00 96.94 67 ILE A C 1
ATOM 499 O O . ILE A 1 67 ? 10.728 1.434 -28.528 1.00 96.94 67 ILE A O 1
ATOM 503 N N . TYR A 1 68 ? 11.616 -0.485 -29.277 1.00 96.88 68 TYR A N 1
ATOM 504 C CA . TYR A 1 68 ? 12.843 -0.348 -28.489 1.00 96.88 68 TYR A CA 1
ATOM 505 C C . TYR A 1 68 ? 13.634 0.916 -28.843 1.00 96.88 68 TYR A C 1
ATOM 507 O O . TYR A 1 68 ? 14.093 1.617 -27.950 1.00 96.88 68 TYR A O 1
ATOM 515 N N . ASN A 1 69 ? 13.669 1.289 -30.123 1.00 95.69 69 ASN A N 1
ATOM 516 C CA . ASN A 1 69 ? 14.341 2.495 -30.613 1.00 95.69 69 ASN A CA 1
ATOM 517 C C . ASN A 1 69 ? 13.667 3.809 -30.162 1.00 95.69 69 ASN A C 1
ATOM 519 O O . ASN A 1 69 ? 14.138 4.888 -30.516 1.00 95.69 69 ASN A O 1
ATOM 523 N N . LYS A 1 70 ? 12.543 3.753 -29.429 1.00 96.94 70 LYS A N 1
ATOM 524 C CA . LYS A 1 70 ? 11.961 4.922 -28.743 1.00 96.94 70 LYS A CA 1
ATOM 525 C C . LYS A 1 70 ? 12.611 5.200 -27.388 1.00 96.94 70 LYS A C 1
ATOM 527 O O . LYS A 1 70 ? 12.360 6.258 -26.820 1.00 96.94 70 LYS A O 1
ATOM 532 N N . PHE A 1 71 ? 13.421 4.273 -26.888 1.00 96.12 71 PHE A N 1
ATOM 533 C CA . PHE A 1 71 ? 14.184 4.400 -25.654 1.00 96.12 71 PHE A CA 1
ATOM 534 C C . PHE A 1 71 ? 15.654 4.674 -25.973 1.00 96.12 71 PHE A C 1
ATOM 536 O O . PHE A 1 71 ? 16.143 4.317 -27.045 1.00 96.12 71 PHE A O 1
ATOM 543 N N . ASP A 1 72 ? 16.365 5.285 -25.027 1.00 95.12 72 ASP A N 1
ATOM 544 C CA . ASP A 1 72 ? 17.820 5.380 -25.099 1.00 95.12 72 ASP A CA 1
ATOM 545 C C . ASP A 1 72 ? 18.427 3.984 -24.889 1.00 95.12 72 ASP A C 1
ATOM 547 O O . ASP A 1 72 ? 18.389 3.428 -23.788 1.00 95.12 72 ASP A O 1
ATOM 551 N N . THR A 1 73 ? 18.948 3.399 -25.967 1.00 93.12 73 THR A N 1
ATOM 552 C CA . THR A 1 73 ? 19.469 2.027 -25.987 1.00 93.12 73 THR A CA 1
ATOM 553 C C . THR A 1 73 ? 20.819 1.881 -25.288 1.00 93.12 73 THR A C 1
ATOM 555 O O . THR A 1 73 ? 21.212 0.759 -24.977 1.00 93.12 73 THR A O 1
ATOM 558 N N . GLU A 1 74 ? 21.520 2.986 -25.013 1.00 94.75 74 GLU A N 1
ATOM 559 C CA . GLU A 1 74 ? 22.740 2.980 -24.195 1.00 94.75 74 GLU A CA 1
ATOM 560 C C . GLU A 1 74 ? 22.403 2.915 -22.697 1.00 94.75 74 GLU A C 1
ATOM 562 O O . GLU A 1 74 ? 23.201 2.441 -21.887 1.00 94.75 74 GLU A O 1
ATOM 567 N N . VAL A 1 75 ? 21.196 3.358 -22.326 1.00 95.88 75 VAL A N 1
ATOM 568 C CA . VAL A 1 75 ? 20.712 3.383 -20.940 1.00 95.88 75 VAL A CA 1
ATOM 569 C C . VAL A 1 75 ? 19.883 2.144 -20.607 1.00 95.88 75 VAL A C 1
ATOM 571 O O . VAL A 1 75 ? 20.099 1.516 -19.570 1.00 95.88 75 VAL A O 1
ATOM 574 N N . PHE A 1 76 ? 18.935 1.779 -21.472 1.00 96.94 76 PHE A N 1
ATOM 575 C CA . PHE A 1 76 ? 17.988 0.694 -21.221 1.00 96.94 76 PHE A CA 1
ATOM 576 C C . PHE A 1 76 ? 18.314 -0.527 -22.062 1.00 96.94 76 PHE A C 1
ATOM 578 O O . PHE A 1 76 ? 18.355 -0.451 -23.288 1.00 96.94 76 PHE A O 1
ATOM 585 N N . LYS A 1 77 ? 18.445 -1.693 -21.428 1.00 96.94 77 LYS A N 1
ATOM 586 C CA . LYS A 1 77 ? 18.529 -2.973 -22.144 1.00 96.94 77 LYS A CA 1
ATOM 587 C C . LYS A 1 77 ? 17.132 -3.430 -22.570 1.00 96.94 77 LYS A C 1
ATOM 589 O O . LYS A 1 77 ? 16.148 -3.060 -21.926 1.00 96.94 77 LYS A O 1
ATOM 594 N N . PRO A 1 78 ? 17.002 -4.335 -23.558 1.00 96.94 78 PRO A N 1
ATOM 595 C CA . PRO A 1 78 ? 15.705 -4.925 -23.878 1.00 96.94 78 PRO A CA 1
ATOM 596 C C . PRO A 1 78 ? 15.039 -5.594 -22.667 1.00 96.94 78 PRO A C 1
ATOM 598 O O . PRO A 1 78 ? 13.822 -5.524 -22.519 1.00 96.94 78 PRO A O 1
ATOM 601 N N . SER A 1 79 ? 15.816 -6.190 -21.753 1.00 95.88 79 SER A N 1
ATOM 602 C CA . SER A 1 79 ? 15.294 -6.747 -20.497 1.00 95.88 79 SER A CA 1
ATOM 603 C C . SER A 1 79 ? 14.656 -5.716 -19.564 1.00 95.88 79 SER A C 1
ATOM 605 O O . SER A 1 79 ? 13.814 -6.082 -18.750 1.00 95.88 79 SER A O 1
ATOM 607 N N . ASP A 1 80 ? 15.028 -4.441 -19.666 1.00 96.69 80 ASP A N 1
ATOM 608 C CA . ASP A 1 80 ? 14.469 -3.382 -18.826 1.00 96.69 80 ASP A CA 1
ATOM 609 C C . ASP A 1 80 ? 13.078 -2.945 -19.300 1.00 96.69 80 ASP A C 1
ATOM 611 O O . ASP A 1 80 ? 12.316 -2.384 -18.516 1.00 96.69 80 ASP A O 1
ATOM 615 N N . ILE A 1 81 ? 12.720 -3.271 -20.543 1.00 97.38 81 ILE A N 1
ATOM 616 C CA . ILE A 1 81 ? 11.475 -2.844 -21.188 1.00 97.38 81 ILE A CA 1
ATOM 617 C C . ILE A 1 81 ? 10.553 -4.036 -21.482 1.00 97.38 81 ILE A C 1
ATOM 619 O O . ILE A 1 81 ? 9.369 -3.997 -21.174 1.00 97.38 81 ILE A O 1
ATOM 623 N N . PHE A 1 82 ? 11.076 -5.117 -22.062 1.00 96.31 82 PHE A N 1
ATOM 624 C CA . PHE A 1 82 ? 10.260 -6.197 -22.635 1.00 96.31 82 PHE A CA 1
ATOM 625 C C .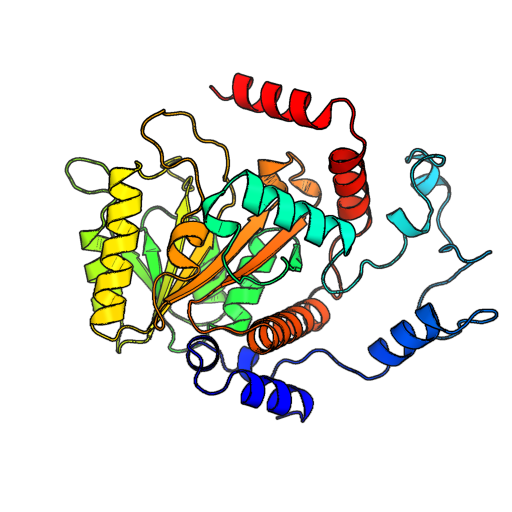 PHE A 1 82 ? 10.195 -7.466 -21.781 1.00 96.31 82 PHE A C 1
ATOM 627 O O . PHE A 1 82 ? 9.394 -8.353 -22.075 1.00 96.31 82 PHE A O 1
ATOM 634 N N . ALA A 1 83 ? 11.036 -7.596 -20.751 1.00 94.88 83 ALA A N 1
ATOM 635 C CA . ALA A 1 83 ? 10.920 -8.721 -19.829 1.00 94.88 83 ALA A CA 1
ATOM 636 C C . ALA A 1 83 ? 9.699 -8.557 -18.910 1.00 94.88 83 ALA A C 1
ATOM 638 O O . ALA A 1 83 ? 9.179 -7.462 -18.720 1.00 94.88 83 ALA A O 1
ATOM 639 N N . TYR A 1 84 ? 9.269 -9.643 -18.273 1.00 94.00 84 TYR A N 1
ATOM 640 C CA . TYR A 1 84 ? 8.363 -9.530 -17.132 1.00 94.00 84 TYR A CA 1
ATOM 641 C C . TYR A 1 84 ? 9.089 -8.930 -15.927 1.00 94.00 84 TYR A C 1
ATOM 643 O O . TYR A 1 84 ? 10.225 -9.311 -15.636 1.00 94.00 84 TYR A O 1
ATOM 651 N N . ALA A 1 85 ? 8.407 -8.065 -15.175 1.00 94.56 85 ALA A N 1
ATOM 652 C CA . ALA A 1 85 ? 8.884 -7.673 -13.855 1.00 94.56 85 ALA A CA 1
ATOM 653 C C . ALA A 1 85 ? 8.787 -8.863 -12.877 1.00 94.56 85 ALA A C 1
ATOM 655 O O . ALA A 1 85 ? 7.923 -9.740 -13.037 1.00 94.56 85 ALA A O 1
ATOM 656 N N . PRO A 1 86 ? 9.617 -8.898 -11.818 1.00 93.19 86 PRO A N 1
ATOM 657 C CA . PRO A 1 86 ? 9.390 -9.802 -10.698 1.00 93.19 86 PRO A CA 1
ATOM 658 C C . PRO A 1 86 ? 7.991 -9.587 -10.102 1.00 93.19 86 PRO A C 1
ATOM 660 O O . PRO A 1 86 ? 7.478 -8.470 -10.096 1.00 93.19 86 PRO A O 1
ATOM 663 N N . GLY A 1 87 ? 7.379 -10.637 -9.543 1.00 91.19 87 GLY A N 1
ATOM 664 C CA . GLY A 1 87 ? 6.013 -10.548 -9.001 1.00 91.19 87 GLY A CA 1
ATOM 665 C C . GLY A 1 87 ? 5.840 -9.487 -7.905 1.00 91.19 87 GLY A C 1
ATOM 666 O O . GLY A 1 87 ? 4.780 -8.887 -7.807 1.00 91.19 87 GLY A O 1
ATOM 667 N N . GLY A 1 88 ? 6.882 -9.224 -7.109 1.00 94.62 88 GLY A N 1
ATOM 668 C CA . GLY A 1 88 ? 6.872 -8.164 -6.091 1.00 94.62 88 GLY A CA 1
ATOM 669 C C . GLY A 1 88 ? 7.338 -6.799 -6.588 1.00 94.62 88 GLY A C 1
ATOM 670 O O . GLY A 1 88 ? 7.392 -5.867 -5.790 1.00 94.62 88 GLY A O 1
ATOM 671 N N . GLY A 1 89 ? 7.709 -6.700 -7.865 1.00 97.31 89 GLY A N 1
ATOM 672 C CA . GLY A 1 89 ? 8.381 -5.558 -8.474 1.00 97.31 89 GLY A CA 1
ATOM 673 C C . GLY A 1 89 ? 9.906 -5.627 -8.433 1.00 97.31 89 GLY A C 1
ATOM 674 O O . GLY A 1 89 ? 10.504 -6.510 -7.808 1.00 97.31 89 GLY A O 1
ATOM 675 N N . GLU A 1 90 ? 10.532 -4.671 -9.113 1.00 97.19 90 GLU A N 1
ATOM 676 C CA . GLU A 1 90 ? 11.985 -4.534 -9.210 1.00 97.19 90 GLU A CA 1
ATOM 677 C C . GLU A 1 90 ? 12.640 -4.352 -7.836 1.00 97.19 90 GLU A C 1
ATOM 679 O O . GLU A 1 90 ? 12.332 -3.416 -7.101 1.00 97.19 90 GLU A O 1
ATOM 684 N N . ALA A 1 91 ? 13.581 -5.233 -7.483 1.00 96.62 91 ALA A N 1
ATOM 685 C CA . ALA A 1 91 ? 14.169 -5.262 -6.140 1.00 96.62 91 ALA A CA 1
ATOM 686 C C . ALA A 1 91 ? 14.842 -3.933 -5.756 1.00 96.62 91 ALA A C 1
ATOM 688 O O . ALA A 1 91 ? 14.666 -3.456 -4.637 1.00 96.62 91 ALA A O 1
ATOM 689 N N . LYS A 1 92 ? 15.560 -3.313 -6.702 1.00 97.94 92 LYS A N 1
ATOM 690 C CA . LYS A 1 92 ? 16.207 -2.010 -6.499 1.00 97.94 92 LYS A CA 1
ATOM 691 C C . LYS A 1 92 ? 15.194 -0.888 -6.281 1.00 97.94 92 LYS A C 1
ATOM 693 O O . LYS A 1 92 ? 15.400 -0.074 -5.393 1.00 97.94 92 LYS A O 1
ATOM 698 N N . LEU A 1 93 ? 14.096 -0.880 -7.040 1.00 98.38 93 LEU A N 1
ATOM 699 C CA . LEU A 1 93 ? 13.033 0.112 -6.876 1.00 98.38 93 LEU A CA 1
ATOM 700 C C . LEU A 1 93 ? 12.378 -0.008 -5.502 1.00 98.38 93 LEU A C 1
ATOM 702 O O . LEU A 1 93 ? 12.201 0.990 -4.821 1.00 98.38 93 LEU A O 1
ATOM 706 N N . ARG A 1 94 ? 12.068 -1.230 -5.064 1.00 98.50 94 ARG A N 1
ATOM 707 C CA . ARG A 1 94 ? 11.471 -1.472 -3.741 1.00 98.50 94 ARG A CA 1
ATOM 708 C C . ARG A 1 94 ? 12.377 -1.003 -2.603 1.00 98.50 94 ARG A C 1
ATOM 710 O O . ARG A 1 94 ? 11.889 -0.439 -1.629 1.00 98.50 94 ARG A O 1
ATOM 717 N N . GLN A 1 95 ? 13.681 -1.254 -2.725 1.00 98.50 95 GLN A N 1
ATOM 718 C CA . GLN A 1 95 ? 14.674 -0.831 -1.741 1.00 98.50 95 GLN A CA 1
ATOM 719 C C . GLN A 1 95 ? 14.803 0.695 -1.705 1.00 98.50 95 GLN A C 1
ATOM 721 O O . GLN A 1 95 ? 14.705 1.284 -0.634 1.00 98.50 95 GLN A O 1
ATOM 726 N N . LEU A 1 96 ? 14.921 1.329 -2.873 1.00 98.38 96 LEU A N 1
ATOM 727 C CA . LEU A 1 96 ? 14.997 2.783 -2.986 1.00 98.38 96 LEU A CA 1
ATOM 728 C C . LEU A 1 96 ? 13.717 3.469 -2.485 1.00 98.38 96 LEU A C 1
ATOM 730 O O . LEU A 1 96 ? 13.784 4.485 -1.802 1.00 98.38 96 LEU A O 1
ATOM 734 N N . TRP A 1 97 ? 12.545 2.884 -2.750 1.00 98.56 97 TRP A N 1
ATOM 735 C CA . TRP A 1 97 ? 11.276 3.380 -2.215 1.00 98.56 97 TRP A CA 1
ATOM 736 C C . TRP A 1 97 ? 11.239 3.296 -0.686 1.00 98.56 97 TRP A C 1
ATOM 738 O O . TRP A 1 97 ? 10.845 4.251 -0.025 1.00 98.56 97 TRP A O 1
ATOM 748 N N . LYS A 1 98 ? 11.713 2.186 -0.098 1.00 98.50 98 LYS A N 1
ATOM 749 C CA . LYS A 1 98 ? 11.848 2.050 1.363 1.00 98.50 98 LYS A CA 1
ATOM 750 C C . LYS A 1 98 ? 12.804 3.092 1.952 1.00 98.50 98 LYS A C 1
ATOM 752 O O . LYS A 1 98 ? 12.520 3.629 3.019 1.00 98.50 98 LYS A O 1
ATOM 757 N N . GLU A 1 99 ? 13.910 3.382 1.276 1.00 98.38 99 GLU A N 1
ATOM 758 C CA . GLU A 1 99 ? 14.858 4.427 1.684 1.00 98.38 99 GLU A CA 1
ATOM 759 C C . GLU A 1 99 ? 14.196 5.810 1.678 1.00 98.38 99 GLU A C 1
ATOM 761 O O . GLU A 1 99 ? 14.231 6.493 2.701 1.00 98.38 99 GLU A O 1
ATOM 766 N N . GLN A 1 100 ? 13.487 6.169 0.602 1.00 97.62 100 GLN A N 1
ATOM 767 C CA . GLN A 1 100 ? 12.718 7.416 0.544 1.00 97.62 100 GLN A CA 1
ATOM 768 C C . GLN A 1 100 ? 11.610 7.479 1.603 1.00 97.62 100 GLN A C 1
ATOM 770 O O . GLN A 1 100 ? 11.368 8.538 2.174 1.00 97.62 100 GLN A O 1
ATOM 775 N N . MET A 1 101 ? 10.938 6.363 1.909 1.00 98.25 101 MET A N 1
ATOM 776 C CA . MET A 1 101 ? 9.959 6.328 2.998 1.00 98.25 101 MET A CA 1
ATOM 777 C C . MET A 1 101 ? 10.596 6.710 4.338 1.00 98.25 101 MET A C 1
ATOM 779 O O . MET A 1 101 ? 9.979 7.455 5.093 1.00 98.25 101 MET A O 1
ATOM 783 N N . ILE A 1 102 ? 11.810 6.233 4.632 1.00 98.62 102 ILE A N 1
ATOM 784 C CA . ILE A 1 102 ? 12.539 6.568 5.867 1.00 98.62 102 ILE A CA 1
ATOM 785 C C . ILE A 1 102 ? 13.029 8.018 5.839 1.00 98.62 102 ILE A C 1
ATOM 787 O O . ILE A 1 102 ? 12.937 8.707 6.849 1.00 98.62 102 ILE A O 1
ATOM 791 N N . GLU A 1 103 ? 13.518 8.502 4.699 1.00 97.62 103 GLU A N 1
ATOM 792 C CA . GLU A 1 103 ? 13.951 9.894 4.539 1.00 97.62 103 GLU A CA 1
ATOM 793 C C . GLU A 1 103 ? 12.798 10.877 4.779 1.00 97.62 103 GLU A C 1
ATOM 795 O O . GLU A 1 103 ? 12.926 11.803 5.579 1.00 97.62 103 GLU A O 1
ATOM 800 N N . LYS A 1 104 ? 11.643 10.624 4.153 1.00 96.44 104 LYS A N 1
ATOM 801 C CA . LYS A 1 104 ? 10.430 11.440 4.298 1.00 96.44 104 LYS A CA 1
ATOM 802 C C . LYS A 1 104 ? 9.739 11.239 5.657 1.00 96.44 104 LYS A C 1
ATOM 804 O O . LYS A 1 104 ? 8.928 12.063 6.057 1.00 96.44 104 LYS A O 1
ATOM 809 N N . ASN A 1 105 ? 10.036 10.148 6.372 1.00 98.12 105 ASN A N 1
ATOM 810 C CA . ASN A 1 105 ? 9.458 9.825 7.6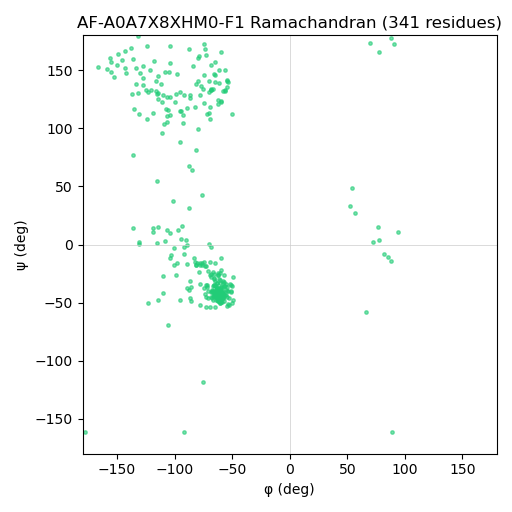81 1.00 98.12 105 ASN A CA 1
ATOM 811 C C . ASN A 1 105 ? 10.553 9.322 8.642 1.00 98.12 105 ASN A C 1
ATOM 813 O O . ASN A 1 105 ? 10.643 8.115 8.896 1.00 98.12 105 ASN A O 1
ATOM 817 N N . PRO A 1 106 ? 11.382 10.215 9.215 1.00 97.88 106 PRO A N 1
ATOM 818 C CA . PRO A 1 106 ? 12.566 9.814 9.981 1.00 97.88 106 PRO A CA 1
ATOM 819 C C . PRO A 1 106 ? 12.288 8.879 11.167 1.00 97.88 106 PRO A C 1
ATOM 821 O O . PRO A 1 106 ? 13.154 8.088 11.544 1.00 97.88 106 PRO A O 1
ATOM 824 N N . SER A 1 107 ? 11.076 8.918 11.735 1.00 97.62 107 SER A N 1
ATOM 825 C CA . SER A 1 107 ? 10.648 8.027 12.822 1.00 97.62 107 SER A CA 1
ATOM 826 C C . SER A 1 107 ? 10.567 6.549 12.419 1.00 97.62 107 SER A C 1
ATOM 828 O O . SER A 1 107 ? 10.558 5.691 13.296 1.00 97.62 107 SER A O 1
ATOM 830 N N . LEU A 1 108 ? 10.557 6.220 11.121 1.00 98.31 108 LEU A N 1
ATOM 831 C CA . LEU A 1 108 ? 10.586 4.838 10.629 1.00 98.31 108 LEU A CA 1
ATOM 832 C C . LEU A 1 108 ? 11.969 4.179 10.712 1.00 98.31 108 LEU A C 1
ATOM 834 O O . LEU A 1 108 ? 12.049 2.959 10.586 1.00 98.31 108 LEU A O 1
ATOM 838 N N . LYS A 1 109 ? 13.052 4.945 10.899 1.00 97.31 109 LYS A N 1
ATOM 839 C CA . LYS A 1 109 ? 14.434 4.451 10.759 1.00 97.31 109 LYS A CA 1
ATOM 840 C C . LYS A 1 109 ? 14.741 3.212 11.606 1.00 97.31 109 LYS A C 1
ATOM 842 O O . LYS A 1 109 ? 15.411 2.304 11.120 1.00 97.31 109 LYS A O 1
ATOM 847 N N . ASP A 1 110 ? 14.235 3.176 12.835 1.00 95.62 110 ASP A N 1
ATOM 848 C CA . ASP A 1 110 ? 14.488 2.097 13.796 1.00 95.62 110 ASP A CA 1
ATOM 849 C C . ASP A 1 110 ? 13.285 1.143 13.949 1.00 95.62 110 ASP A C 1
ATOM 851 O O . ASP A 1 110 ? 13.270 0.289 14.836 1.00 95.62 110 ASP A O 1
ATOM 855 N N . LYS A 1 111 ? 12.268 1.274 13.084 1.00 98.06 111 LYS A N 1
ATOM 856 C CA . LYS A 1 111 ? 11.036 0.476 13.126 1.00 98.06 111 LYS A CA 1
ATOM 857 C C . LYS A 1 111 ? 11.088 -0.689 12.143 1.00 98.06 111 LYS A C 1
ATOM 859 O O . LYS A 1 111 ? 11.626 -0.586 11.040 1.00 98.06 111 LYS A O 1
ATOM 864 N N . LEU A 1 112 ? 10.461 -1.800 12.524 1.00 98.44 112 LEU A N 1
ATOM 865 C CA . LEU A 1 112 ? 10.330 -2.975 11.670 1.00 98.44 112 LEU A CA 1
ATOM 866 C C . LEU A 1 112 ? 9.062 -2.887 10.807 1.00 98.44 112 LEU A C 1
ATOM 868 O O . LEU A 1 112 ? 7.944 -2.888 11.315 1.00 98.44 112 LEU A O 1
ATOM 872 N N . PHE A 1 113 ? 9.248 -2.858 9.487 1.00 98.69 113 PHE A N 1
ATOM 873 C CA . PHE A 1 113 ? 8.173 -2.893 8.495 1.00 98.69 113 PHE A CA 1
ATOM 874 C C . PHE A 1 113 ? 8.627 -3.573 7.200 1.00 98.69 113 PHE A C 1
ATOM 876 O O . PHE A 1 113 ? 9.820 -3.592 6.855 1.00 98.69 113 PHE A O 1
ATOM 883 N N . SER A 1 114 ? 7.665 -4.136 6.465 1.00 98.62 114 SER A N 1
ATOM 884 C CA . SER A 1 114 ? 7.943 -4.930 5.265 1.00 98.62 114 SER A CA 1
ATOM 885 C C . SER A 1 114 ? 8.638 -4.108 4.180 1.00 98.62 114 SER A C 1
ATOM 887 O O . SER A 1 114 ? 8.365 -2.922 4.015 1.00 98.62 114 SER A O 1
ATOM 889 N N . LEU A 1 115 ? 9.461 -4.752 3.352 1.00 98.12 115 LEU A N 1
ATOM 890 C CA . LEU A 1 115 ? 9.895 -4.148 2.092 1.00 98.12 115 LEU A CA 1
ATOM 891 C C . LEU A 1 115 ? 8.671 -3.897 1.182 1.00 98.12 115 LEU A C 1
ATOM 893 O O . LEU A 1 115 ? 7.984 -4.880 0.875 1.00 98.12 115 LEU A O 1
ATOM 897 N N . PRO A 1 116 ? 8.422 -2.658 0.708 1.00 98.44 116 PRO A N 1
ATOM 898 C CA . PRO A 1 116 ? 7.240 -2.328 -0.083 1.00 98.44 116 PRO A CA 1
ATOM 899 C C . PRO A 1 116 ? 7.111 -3.239 -1.305 1.00 98.44 116 PRO A C 1
ATOM 901 O O . PRO A 1 116 ? 8.098 -3.525 -1.990 1.00 98.44 116 PRO A O 1
ATOM 904 N N . LEU A 1 117 ? 5.908 -3.741 -1.569 1.00 98.62 117 LEU A N 1
ATOM 905 C CA . LEU A 1 117 ? 5.613 -4.560 -2.747 1.00 98.62 117 LEU A CA 1
ATOM 906 C C . LEU A 1 117 ? 4.964 -3.707 -3.825 1.00 98.62 117 LEU A C 1
ATOM 908 O O . LEU A 1 117 ? 3.976 -3.038 -3.542 1.00 98.62 117 LEU A O 1
ATOM 912 N N . VAL A 1 118 ? 5.479 -3.772 -5.054 1.00 98.75 118 VAL A N 1
ATOM 913 C CA . VAL A 1 118 ? 4.936 -2.992 -6.171 1.00 98.75 118 VAL A CA 1
ATOM 914 C C . VAL A 1 118 ? 3.549 -3.502 -6.557 1.00 98.75 118 VAL A C 1
ATOM 916 O O . VAL A 1 118 ? 3.332 -4.695 -6.763 1.00 98.75 118 VAL A O 1
ATOM 919 N N . THR A 1 119 ? 2.618 -2.573 -6.726 1.00 98.69 119 THR A N 1
ATOM 920 C CA . THR A 1 119 ? 1.243 -2.788 -7.180 1.00 98.69 119 THR A CA 1
ATOM 921 C C . THR A 1 119 ? 0.945 -1.932 -8.414 1.00 98.69 119 THR A C 1
ATOM 923 O O . THR A 1 119 ? 1.749 -1.088 -8.814 1.00 98.69 119 THR A O 1
ATOM 926 N N . SER A 1 120 ? -0.209 -2.161 -9.049 1.00 97.56 120 SER A N 1
ATOM 927 C CA . SER A 1 120 ? -0.606 -1.448 -10.271 1.00 97.56 120 SER A CA 1
ATOM 928 C C . SER A 1 120 ? -1.327 -0.142 -9.907 1.00 97.56 120 SER A C 1
ATOM 930 O O . SER A 1 120 ? -2.545 -0.002 -10.046 1.00 97.56 120 SER A O 1
ATOM 932 N N . GLY A 1 121 ? -0.563 0.787 -9.331 1.00 97.38 121 GLY A N 1
ATOM 933 C CA . GLY A 1 121 ? -1.063 1.985 -8.656 1.00 97.38 121 GLY A CA 1
ATOM 934 C C . GLY A 1 121 ? -1.788 1.669 -7.340 1.00 97.38 121 GLY A C 1
ATOM 935 O O . GLY A 1 121 ? -2.059 0.508 -7.026 1.00 97.38 121 GLY A O 1
ATOM 936 N N . LEU A 1 122 ? -2.159 2.712 -6.584 1.00 97.19 122 LEU A N 1
ATOM 937 C CA . LEU A 1 122 ? -2.832 2.550 -5.280 1.00 97.19 122 LEU A CA 1
ATOM 938 C C . LEU A 1 122 ? -4.093 1.706 -5.344 1.00 97.19 122 LEU A C 1
ATOM 940 O O . LEU A 1 122 ? -4.339 0.916 -4.447 1.00 97.19 122 LEU A O 1
ATOM 944 N N . THR A 1 123 ? -4.901 1.868 -6.392 1.00 98.06 123 THR A N 1
ATOM 945 C CA . THR A 1 123 ? -6.177 1.156 -6.522 1.00 98.06 123 THR A CA 1
ATOM 946 C C . THR A 1 123 ? -5.981 -0.357 -6.479 1.00 98.06 123 THR A C 1
ATOM 948 O O . THR A 1 123 ? -6.753 -1.061 -5.829 1.00 98.06 123 THR A O 1
ATOM 951 N N . HIS A 1 124 ? -4.922 -0.861 -7.123 1.00 98.38 124 HIS A N 1
ATOM 952 C CA . HIS A 1 124 ? -4.566 -2.272 -7.024 1.00 98.38 124 HIS A CA 1
ATOM 953 C C . HIS A 1 124 ? -4.075 -2.614 -5.612 1.00 98.38 124 HIS A C 1
ATOM 955 O O . HIS A 1 124 ? -4.486 -3.638 -5.080 1.00 98.38 124 HIS A O 1
ATOM 961 N N . GLY A 1 125 ? -3.271 -1.750 -4.980 1.00 98.56 125 GLY A N 1
ATOM 962 C CA . GLY A 1 125 ? -2.862 -1.901 -3.579 1.00 98.56 125 GLY A CA 1
ATOM 963 C C . GLY A 1 125 ? -4.041 -2.048 -2.613 1.00 98.56 125 GLY A C 1
ATOM 964 O O . GLY A 1 125 ? -4.131 -3.053 -1.912 1.00 98.56 125 GLY A O 1
ATOM 965 N N . LEU A 1 126 ? -5.001 -1.123 -2.655 1.00 98.69 126 LEU A N 1
ATOM 966 C CA . LEU A 1 126 ? -6.229 -1.167 -1.857 1.00 98.69 126 LEU A CA 1
ATOM 967 C C . LEU A 1 126 ? -7.061 -2.419 -2.151 1.00 98.69 126 LEU A C 1
ATOM 969 O O . LEU A 1 126 ? -7.549 -3.063 -1.227 1.00 98.69 126 LEU A O 1
ATOM 973 N N . SER A 1 127 ? -7.184 -2.810 -3.424 1.00 98.56 127 SER A N 1
ATOM 974 C CA . SER A 1 127 ? -7.867 -4.051 -3.801 1.00 98.56 127 SER A CA 1
ATOM 975 C C . SER A 1 127 ? -7.165 -5.293 -3.240 1.00 98.56 127 SER A C 1
ATOM 977 O O . SER A 1 127 ? -7.839 -6.195 -2.748 1.00 98.56 127 SER A O 1
ATOM 979 N N . ILE A 1 128 ? -5.828 -5.354 -3.263 1.00 98.75 128 ILE A N 1
ATOM 980 C CA . ILE A 1 128 ? -5.065 -6.464 -2.671 1.00 98.75 128 ILE A CA 1
ATOM 981 C C . ILE A 1 128 ? -5.271 -6.502 -1.156 1.00 98.75 128 ILE A C 1
ATOM 983 O O . ILE A 1 128 ? -5.560 -7.562 -0.606 1.00 98.75 128 ILE A O 1
ATOM 987 N N . VAL A 1 129 ? -5.145 -5.358 -0.480 1.00 98.75 129 VAL A N 1
ATOM 988 C CA . VAL A 1 129 ? -5.363 -5.242 0.968 1.00 98.75 129 VAL 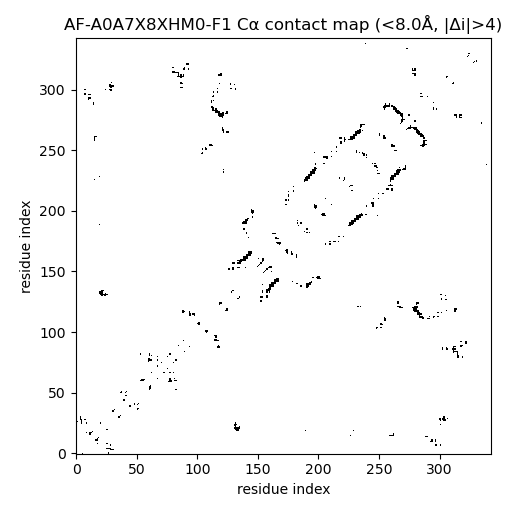A CA 1
ATOM 989 C C . VAL A 1 129 ? -6.776 -5.697 1.331 1.00 98.75 129 VAL A C 1
ATOM 991 O O . VAL A 1 129 ? -6.943 -6.527 2.225 1.00 98.75 129 VAL A O 1
ATOM 994 N N . GLY A 1 130 ? -7.783 -5.255 0.578 1.00 98.44 130 GLY A N 1
ATOM 995 C CA . GLY A 1 130 ? -9.152 -5.724 0.724 1.00 98.44 130 GLY A CA 1
ATOM 996 C C . GLY A 1 130 ? -9.283 -7.235 0.513 1.00 98.44 130 GLY A C 1
ATOM 997 O O . GLY A 1 130 ? -9.799 -7.925 1.382 1.00 98.44 130 GLY A O 1
ATOM 998 N N . GLN A 1 131 ? -8.736 -7.803 -0.562 1.00 98.50 131 GLN A N 1
ATOM 999 C CA . GLN A 1 131 ? -8.780 -9.255 -0.784 1.00 98.50 131 GLN A CA 1
ATOM 1000 C C . GLN A 1 131 ? -8.091 -10.055 0.329 1.00 98.50 131 GLN A C 1
ATOM 1002 O O . GLN A 1 131 ? -8.528 -11.158 0.646 1.00 98.50 131 GLN A O 1
ATOM 1007 N N . LEU A 1 132 ? -7.025 -9.532 0.938 1.00 98.69 132 LEU A N 1
ATOM 1008 C CA . LEU A 1 132 ? -6.299 -10.215 2.009 1.00 98.69 132 LEU A CA 1
ATOM 1009 C C . LEU A 1 132 ? -6.999 -10.130 3.367 1.00 98.69 132 LEU A C 1
ATOM 1011 O O . LEU A 1 132 ? -6.912 -11.078 4.149 1.00 98.69 132 LEU A O 1
ATOM 1015 N N . PHE A 1 133 ? -7.675 -9.018 3.656 1.00 98.56 133 PHE A N 1
ATOM 1016 C CA . PHE A 1 133 ? -8.106 -8.693 5.017 1.00 98.56 133 PHE A CA 1
ATOM 1017 C C . PHE A 1 133 ? -9.570 -8.281 5.142 1.00 98.56 133 PHE A C 1
ATOM 1019 O O . PHE A 1 133 ? -10.005 -8.001 6.249 1.00 98.56 133 PHE A O 1
ATOM 1026 N N . PHE A 1 134 ? -10.342 -8.243 4.063 1.00 98.00 134 PHE A N 1
ATOM 1027 C CA . PHE A 1 134 ? -11.735 -7.809 4.053 1.00 98.00 134 PHE A CA 1
ATOM 1028 C C . PHE A 1 134 ? -12.625 -8.779 3.268 1.00 98.00 134 PHE A C 1
ATOM 1030 O O . PHE A 1 134 ? -12.173 -9.453 2.340 1.00 98.00 134 PHE A O 1
ATOM 1037 N N . GLY A 1 135 ? -13.898 -8.856 3.639 1.00 94.12 135 GLY A N 1
ATOM 1038 C CA . GLY A 1 135 ? -14.900 -9.627 2.916 1.00 94.12 135 GLY A CA 1
ATOM 1039 C C . GLY A 1 135 ? -16.287 -9.492 3.531 1.00 94.12 135 GLY A C 1
ATOM 1040 O O . GLY A 1 135 ? -16.562 -8.575 4.305 1.00 94.12 135 GLY A O 1
ATOM 1041 N N . GLU A 1 136 ? -17.160 -10.435 3.193 1.00 93.94 136 GLU A N 1
ATOM 1042 C CA . GLU A 1 136 ? -18.521 -10.487 3.717 1.00 93.94 136 GLU A CA 1
ATOM 1043 C C . GLU A 1 136 ? -18.541 -10.514 5.256 1.00 93.94 136 GLU A C 1
ATOM 1045 O O . GLU A 1 136 ? -17.807 -11.265 5.901 1.00 93.94 136 GLU A O 1
ATOM 1050 N N . GLY A 1 137 ? -19.385 -9.665 5.845 1.00 92.31 137 GLY A N 1
ATOM 1051 C CA . GLY A 1 137 ? -19.511 -9.508 7.297 1.00 92.31 137 GLY A CA 1
ATOM 1052 C C . GLY A 1 137 ? -18.510 -8.540 7.937 1.00 92.31 137 GLY A C 1
ATOM 1053 O O . GLY A 1 137 ? -18.713 -8.155 9.087 1.00 92.31 137 GLY A O 1
ATOM 1054 N N . ASP A 1 138 ? -17.480 -8.093 7.214 1.00 96.19 138 ASP A N 1
ATOM 1055 C CA . ASP A 1 138 ? -16.572 -7.052 7.693 1.00 96.19 138 ASP A CA 1
ATOM 1056 C C . ASP A 1 138 ? -17.125 -5.642 7.426 1.00 96.19 138 ASP A C 1
ATOM 1058 O O . ASP A 1 138 ? -17.903 -5.411 6.498 1.00 96.19 138 ASP A O 1
ATOM 1062 N N . THR A 1 139 ? -16.702 -4.683 8.254 1.00 97.62 139 THR A N 1
ATOM 1063 C CA . THR A 1 139 ? -17.035 -3.258 8.109 1.00 97.62 139 THR A CA 1
ATOM 1064 C C . THR A 1 139 ? -15.762 -2.430 7.961 1.00 97.62 139 THR A C 1
ATOM 1066 O O . THR A 1 139 ? -14.800 -2.634 8.708 1.00 97.62 139 THR A O 1
ATOM 1069 N N . LEU A 1 140 ? -15.756 -1.535 6.974 1.00 98.62 140 LEU A N 1
ATOM 1070 C CA . LEU A 1 140 ? -14.741 -0.511 6.768 1.00 98.62 140 LEU A CA 1
ATOM 1071 C C . LEU A 1 140 ? -15.305 0.836 7.221 1.00 98.62 140 LEU A C 1
ATOM 1073 O O . LEU A 1 140 ? -16.371 1.247 6.767 1.00 98.62 140 LEU A O 1
ATOM 1077 N N . VAL A 1 141 ? -14.574 1.512 8.097 1.00 98.81 141 VAL A N 1
ATOM 1078 C CA . VAL A 1 141 ? -14.848 2.884 8.521 1.00 98.81 141 VAL A CA 1
ATOM 1079 C C . VAL A 1 141 ? -14.068 3.837 7.618 1.00 98.81 141 VAL A C 1
ATOM 1081 O O . VAL A 1 141 ? -12.860 3.668 7.436 1.00 98.81 141 VAL A O 1
ATOM 1084 N N . VAL A 1 142 ? -14.748 4.830 7.056 1.00 98.62 142 VAL A N 1
ATOM 1085 C CA . VAL A 1 142 ? -14.150 5.908 6.252 1.00 98.62 142 VAL A CA 1
ATOM 1086 C C . VAL A 1 142 ? -14.761 7.253 6.653 1.00 98.62 142 VAL A C 1
ATOM 1088 O O . VAL A 1 142 ? -15.846 7.271 7.221 1.00 98.62 142 VAL A O 1
ATOM 1091 N N . PRO A 1 143 ? -14.125 8.397 6.383 1.00 98.19 143 PRO A N 1
ATOM 1092 C CA . PRO A 1 143 ? -14.821 9.679 6.468 1.00 98.19 143 PRO A CA 1
ATOM 1093 C C . PRO A 1 143 ? -15.949 9.783 5.423 1.00 98.19 143 PRO A C 1
ATOM 1095 O O . PRO A 1 143 ? -15.899 9.119 4.390 1.00 98.19 143 PRO A O 1
ATOM 1098 N N . ASP A 1 144 ? -16.950 10.632 5.654 1.00 97.94 144 ASP A N 1
ATOM 1099 C CA . ASP A 1 144 ? -18.029 10.922 4.694 1.00 97.94 144 ASP A CA 1
ATOM 1100 C C . ASP A 1 144 ? -17.546 11.690 3.450 1.00 97.94 144 ASP A C 1
ATOM 1102 O O . ASP A 1 144 ? -18.097 11.525 2.363 1.00 97.94 144 ASP A O 1
ATOM 1106 N N . LEU A 1 145 ? -16.478 12.476 3.594 1.00 98.12 145 LEU A N 1
ATOM 1107 C CA . LEU A 1 145 ? -15.735 13.094 2.500 1.00 98.12 145 LEU A CA 1
ATOM 1108 C C . LEU A 1 145 ? -14.536 12.214 2.133 1.00 98.12 145 LEU A C 1
ATOM 1110 O O . LEU A 1 145 ? -13.427 12.361 2.657 1.00 98.12 145 LEU A O 1
ATOM 1114 N N . ALA A 1 146 ? -14.777 11.270 1.230 1.00 97.56 146 ALA A N 1
ATOM 1115 C CA . ALA A 1 146 ? -13.787 10.297 0.797 1.00 97.56 146 ALA A CA 1
ATOM 1116 C C . ALA A 1 146 ? -13.910 9.990 -0.700 1.00 97.56 146 ALA A C 1
ATOM 1118 O O . ALA A 1 146 ? -14.894 10.327 -1.353 1.00 97.56 146 ALA A O 1
ATOM 1119 N N . TRP A 1 147 ? -12.896 9.328 -1.254 1.00 98.12 147 TRP A N 1
ATOM 1120 C CA . TRP A 1 147 ? -12.921 8.873 -2.638 1.00 98.12 147 TRP A CA 1
ATOM 1121 C C . TRP A 1 147 ? -13.939 7.737 -2.827 1.00 98.12 147 TRP A C 1
ATOM 1123 O O . TRP A 1 147 ? -13.758 6.648 -2.279 1.00 98.12 147 TRP A O 1
ATOM 1133 N N . ASP A 1 148 ? -14.953 7.956 -3.670 1.00 94.69 148 ASP A N 1
ATOM 1134 C CA . ASP A 1 148 ? -16.063 7.015 -3.937 1.00 94.69 148 ASP A CA 1
ATOM 1135 C C . ASP A 1 148 ? -15.618 5.576 -4.249 1.00 94.69 148 ASP A C 1
ATOM 1137 O O . ASP A 1 148 ? -16.320 4.596 -3.995 1.00 94.69 148 ASP A O 1
ATOM 1141 N N . ASN A 1 149 ? -14.415 5.412 -4.798 1.00 97.50 149 ASN A N 1
ATOM 1142 C CA . ASN A 1 149 ? -13.910 4.101 -5.174 1.00 97.50 149 ASN A CA 1
ATOM 1143 C C . ASN A 1 149 ? -13.595 3.198 -3.967 1.00 97.50 149 ASN A C 1
ATOM 1145 O O . ASN A 1 149 ? -13.456 1.988 -4.149 1.00 97.50 149 ASN A O 1
ATOM 1149 N N . TYR A 1 150 ? -13.501 3.735 -2.743 1.00 98.44 150 TYR A N 1
ATOM 1150 C CA . TYR A 1 150 ? -13.445 2.899 -1.542 1.00 98.44 150 TYR A CA 1
ATOM 1151 C C . TYR A 1 150 ? -14.726 2.070 -1.396 1.00 98.44 150 TYR A C 1
ATOM 1153 O O . TYR A 1 150 ? -14.646 0.860 -1.191 1.00 98.44 150 TYR A O 1
ATOM 1161 N N . GLU A 1 151 ? -15.905 2.665 -1.588 1.00 97.44 151 GLU A N 1
ATOM 1162 C CA . GLU A 1 151 ? -17.170 1.924 -1.553 1.00 97.44 151 GLU A CA 1
ATOM 1163 C C . GLU A 1 151 ? -17.230 0.879 -2.672 1.00 97.44 151 GLU A C 1
ATOM 1165 O O . GLU A 1 151 ? -17.574 -0.283 -2.430 1.00 97.44 151 GLU A O 1
ATOM 1170 N N . LEU A 1 152 ? -16.784 1.242 -3.880 1.00 98.00 152 LEU A N 1
ATOM 1171 C CA . LEU A 1 152 ? -16.731 0.306 -5.003 1.00 98.00 152 LEU A CA 1
ATOM 1172 C C . LEU A 1 152 ? -15.846 -0.917 -4.707 1.00 98.00 152 LEU A C 1
ATOM 1174 O O . LEU A 1 152 ? -16.246 -2.047 -4.989 1.00 98.00 152 LEU A O 1
ATOM 1178 N N . ILE A 1 153 ? -14.661 -0.718 -4.121 1.00 98.25 153 ILE A N 1
ATOM 1179 C CA . ILE A 1 153 ? -13.749 -1.816 -3.769 1.00 98.25 153 ILE A CA 1
ATOM 1180 C C . ILE A 1 153 ? -14.322 -2.644 -2.614 1.00 98.25 153 ILE A C 1
ATOM 1182 O O . ILE A 1 153 ? -14.420 -3.865 -2.714 1.00 98.25 153 ILE A O 1
ATOM 1186 N N . TYR A 1 154 ? -14.679 -2.009 -1.502 1.00 98.38 154 TYR A N 1
ATOM 1187 C CA . TYR A 1 154 ? -14.939 -2.731 -0.260 1.00 98.38 154 TYR A CA 1
ATOM 1188 C C . TYR A 1 154 ? -16.389 -3.216 -0.157 1.00 98.38 154 TYR A C 1
ATOM 1190 O O . TYR A 1 154 ? -16.612 -4.393 0.130 1.00 98.38 154 TYR A O 1
ATOM 1198 N N . ALA A 1 155 ? -17.383 -2.380 -0.459 1.00 97.44 155 ALA A N 1
ATOM 1199 C CA . ALA A 1 155 ? -18.780 -2.810 -0.410 1.00 97.44 155 ALA A CA 1
ATOM 1200 C C . ALA A 1 155 ? -19.159 -3.647 -1.638 1.00 97.44 155 ALA A C 1
ATOM 1202 O O . ALA A 1 155 ? -19.662 -4.762 -1.507 1.00 97.44 155 ALA A O 1
ATOM 1203 N N . HIS A 1 156 ? -18.885 -3.141 -2.843 1.00 97.12 156 HIS A N 1
ATOM 1204 C CA . HIS A 1 156 ? -19.430 -3.743 -4.063 1.00 97.12 156 HIS A CA 1
ATOM 1205 C C . HIS A 1 156 ? -18.581 -4.872 -4.646 1.00 97.12 156 HIS A C 1
ATOM 1207 O O . HIS A 1 156 ? -19.134 -5.861 -5.124 1.00 97.12 156 HIS A O 1
ATOM 1213 N N . HIS A 1 157 ? -17.252 -4.753 -4.621 1.00 96.88 157 HIS A N 1
ATOM 1214 C CA . HIS A 1 157 ? -16.377 -5.788 -5.171 1.00 96.88 157 HIS A CA 1
ATOM 1215 C C . HIS A 1 157 ? -16.070 -6.903 -4.160 1.00 96.88 157 HIS A C 1
ATOM 1217 O O . HIS A 1 157 ? -15.990 -8.069 -4.543 1.00 96.88 157 HIS A O 1
ATOM 1223 N N . LEU A 1 158 ? -15.921 -6.562 -2.875 1.00 97.38 158 LEU A N 1
ATOM 1224 C CA . LEU A 1 158 ? -15.556 -7.512 -1.815 1.00 97.38 158 LEU A CA 1
ATOM 1225 C C . LEU A 1 158 ? -16.729 -7.945 -0.920 1.00 97.38 158 LEU A C 1
ATOM 1227 O O . LEU A 1 158 ? -16.570 -8.880 -0.135 1.00 97.38 158 LEU A O 1
ATOM 1231 N N . GLY A 1 159 ? -17.899 -7.313 -1.051 1.00 96.44 159 GLY A N 1
ATOM 1232 C CA . GLY A 1 159 ? -19.139 -7.747 -0.401 1.00 96.44 159 GLY A CA 1
ATOM 1233 C C . GLY A 1 159 ? -19.252 -7.426 1.093 1.00 96.44 159 GLY A C 1
ATOM 1234 O O . GLY A 1 159 ? -20.096 -8.014 1.769 1.00 96.44 159 GLY A O 1
ATOM 1235 N N . GLY A 1 160 ? -18.408 -6.544 1.636 1.00 96.00 160 GLY A N 1
ATOM 1236 C CA . GLY A 1 160 ? -18.552 -6.090 3.024 1.00 96.00 160 GLY A CA 1
ATOM 1237 C C . GLY A 1 160 ? -19.393 -4.821 3.143 1.00 96.00 160 GLY A C 1
ATOM 1238 O O . GLY A 1 160 ? -20.165 -4.473 2.251 1.00 96.00 160 GLY A O 1
ATOM 1239 N N . LYS A 1 161 ? -19.262 -4.125 4.272 1.00 97.19 161 LYS A N 1
ATOM 1240 C CA . LYS A 1 161 ? -19.978 -2.872 4.547 1.00 97.19 161 LYS A CA 1
ATOM 1241 C C . LYS A 1 161 ? -19.011 -1.707 4.655 1.00 97.19 161 LYS A C 1
ATOM 1243 O O . LYS A 1 161 ? -17.918 -1.861 5.194 1.00 97.19 161 LYS A O 1
ATOM 1248 N N . VAL A 1 162 ? -19.443 -0.540 4.202 1.00 98.12 162 VAL A N 1
ATOM 1249 C CA . VAL A 1 162 ? -18.759 0.728 4.454 1.00 98.12 162 VAL A CA 1
ATOM 1250 C C . VAL A 1 162 ? -19.677 1.577 5.319 1.00 98.12 162 VAL A C 1
ATOM 1252 O O . VAL A 1 162 ? -20.868 1.684 5.032 1.00 98.12 162 VAL A O 1
ATOM 1255 N N . ILE A 1 163 ? -19.137 2.125 6.402 1.00 98.12 163 ILE A N 1
ATOM 1256 C CA . ILE A 1 163 ? -19.815 3.127 7.225 1.00 98.12 163 ILE A CA 1
ATOM 1257 C C . ILE A 1 163 ? -18.964 4.388 7.265 1.00 98.12 163 ILE A C 1
ATOM 1259 O O . ILE A 1 163 ? -17.734 4.308 7.181 1.00 98.12 163 ILE A O 1
ATOM 1263 N N . SER A 1 164 ? -19.625 5.533 7.401 1.00 98.38 164 SER A N 1
ATOM 1264 C CA . SER A 1 164 ? -18.966 6.829 7.413 1.00 98.38 164 SER A CA 1
ATOM 1265 C C . SER A 1 164 ? -19.142 7.598 8.718 1.00 98.38 164 SER A C 1
ATOM 1267 O O . SER A 1 164 ? -20.079 7.351 9.478 1.00 98.38 164 SER A O 1
ATOM 1269 N N . PHE A 1 165 ? -18.231 8.540 8.961 1.00 98.62 165 PHE A N 1
ATOM 1270 C CA . PHE A 1 165 ? -18.343 9.571 9.994 1.00 98.62 165 PHE A CA 1
ATOM 1271 C C . PHE A 1 165 ? -18.113 10.962 9.387 1.00 98.62 165 PHE A C 1
ATOM 1273 O O . PHE A 1 165 ? -17.406 11.055 8.382 1.00 98.62 165 PHE A O 1
ATOM 1280 N N . PRO A 1 166 ? -18.664 12.041 9.976 1.00 98.50 166 PRO A N 1
ATOM 1281 C CA . PRO A 1 166 ? -18.435 13.395 9.478 1.00 98.50 166 PRO A CA 1
ATOM 1282 C C . PRO A 1 166 ? -16.947 13.743 9.495 1.00 98.50 166 PRO A C 1
ATOM 1284 O O . PRO A 1 166 ? -16.338 13.673 10.556 1.00 98.50 166 PRO A O 1
ATOM 1287 N N . PHE A 1 167 ? -16.362 14.130 8.359 1.00 98.38 167 PHE A N 1
ATOM 1288 C CA . PHE A 1 167 ? -14.931 14.435 8.245 1.00 98.38 167 PHE A CA 1
ATOM 1289 C C . PHE A 1 167 ? -14.521 15.607 9.148 1.00 98.38 167 PHE A C 1
ATOM 1291 O O . PHE A 1 167 ? -13.475 15.556 9.797 1.00 98.38 167 PHE A O 1
ATOM 1298 N N . TYR A 1 168 ? -15.351 16.653 9.196 1.00 98.44 168 TYR A N 1
ATOM 1299 C CA . TYR A 1 168 ? -15.083 17.884 9.939 1.00 98.44 168 TYR A CA 1
ATOM 1300 C C . TYR A 1 168 ? -15.902 17.992 11.224 1.00 98.44 168 TYR A C 1
ATOM 1302 O O . TYR A 1 168 ? -17.050 17.545 11.280 1.00 98.44 168 TYR A O 1
ATOM 1310 N N . THR A 1 169 ? -15.331 18.639 12.243 1.00 97.94 169 THR A N 1
ATOM 1311 C CA . THR A 1 169 ? -16.126 19.150 13.371 1.00 97.94 169 THR A CA 1
ATOM 1312 C C . THR A 1 169 ? -16.931 20.386 12.947 1.00 97.94 169 THR A C 1
ATOM 1314 O O . THR A 1 169 ? -16.685 20.974 11.891 1.00 97.94 169 THR A O 1
ATOM 1317 N N . THR A 1 170 ? -17.879 20.827 13.780 1.00 95.75 170 THR A N 1
ATOM 1318 C CA . THR A 1 170 ? -18.630 22.072 13.532 1.00 95.75 170 THR A CA 1
ATOM 1319 C C . THR A 1 170 ? -17.748 23.319 13.514 1.00 95.75 170 THR A C 1
ATOM 1321 O O . THR A 1 170 ? -18.097 24.286 12.841 1.00 95.75 170 THR A O 1
ATOM 1324 N N . ASP A 1 171 ? -16.612 23.285 14.215 1.00 94.50 171 ASP A N 1
ATOM 1325 C CA . ASP A 1 171 ? -15.658 24.395 14.309 1.00 94.50 171 ASP A CA 1
ATOM 1326 C C . ASP A 1 171 ? -14.525 24.281 13.266 1.00 94.50 171 ASP A C 1
ATOM 1328 O O . ASP A 1 171 ? -13.604 25.098 13.243 1.00 94.50 171 ASP A O 1
ATOM 1332 N N . GLY A 1 172 ? -14.599 23.284 12.374 1.00 93.19 172 GLY A N 1
ATOM 1333 C CA . GLY A 1 172 ? -13.532 22.920 11.443 1.00 93.19 172 GLY A CA 1
ATOM 1334 C C . GLY A 1 172 ? -12.543 21.913 12.039 1.00 93.19 172 GLY A C 1
ATOM 1335 O O . GLY A 1 172 ? -12.670 21.481 13.182 1.00 93.19 172 GLY A O 1
ATOM 1336 N N . GLY A 1 173 ? -11.565 21.490 11.241 1.00 96.31 173 GLY A N 1
ATOM 1337 C CA . GLY A 1 173 ? -10.602 20.466 11.659 1.00 96.31 173 GLY A CA 1
ATOM 1338 C C . GLY A 1 173 ? -11.144 19.035 11.621 1.00 96.31 173 GLY A C 1
ATOM 1339 O O . GLY A 1 173 ? -12.349 18.813 11.473 1.00 96.31 173 GLY A O 1
ATOM 1340 N N . PHE A 1 174 ? -10.247 18.056 11.707 1.00 98.38 174 PHE A N 1
ATOM 1341 C CA . PHE A 1 174 ? -10.599 16.640 11.586 1.00 98.38 174 PHE A CA 1
ATOM 1342 C C . PHE A 1 174 ? -11.403 16.145 12.796 1.00 98.38 174 PHE A C 1
ATOM 1344 O O . PHE A 1 174 ? -11.007 16.321 13.949 1.00 98.38 174 PHE A O 1
ATOM 1351 N N . ASN A 1 175 ? -12.520 15.465 12.543 1.00 98.62 175 ASN A N 1
ATOM 1352 C CA . ASN A 1 175 ? -13.420 14.983 13.586 1.00 98.62 175 ASN A CA 1
ATOM 1353 C C . ASN A 1 175 ? -12.947 13.662 14.221 1.00 98.62 175 ASN A C 1
ATOM 1355 O O . ASN A 1 175 ? -13.421 12.573 13.888 1.00 98.62 175 ASN A O 1
ATOM 1359 N N . VAL A 1 176 ? -12.007 13.764 15.163 1.00 98.69 176 VAL A N 1
ATOM 1360 C CA . VAL A 1 176 ? -11.478 12.609 15.909 1.00 98.69 176 VAL A CA 1
ATOM 1361 C C . VAL A 1 176 ? -12.570 11.898 16.718 1.00 98.69 176 VAL A C 1
ATOM 1363 O O . VAL A 1 176 ? -12.595 10.669 16.750 1.00 98.69 176 VAL A O 1
ATOM 1366 N N . ASP A 1 177 ? -13.495 12.639 17.329 1.00 98.50 177 ASP A N 1
ATOM 1367 C CA . ASP A 1 177 ? -14.574 12.048 18.130 1.00 98.50 177 ASP A CA 1
ATOM 1368 C C . ASP A 1 177 ? -15.560 11.268 17.252 1.00 98.50 177 ASP A C 1
ATOM 1370 O O . ASP A 1 177 ? -15.856 10.110 17.540 1.00 98.50 177 ASP A O 1
ATOM 1374 N N . GLY A 1 178 ? -15.971 11.832 16.112 1.00 98.62 178 GLY A N 1
ATOM 1375 C CA . GLY A 1 178 ? -16.799 11.128 15.128 1.00 98.62 178 GLY A CA 1
ATOM 1376 C C . GLY A 1 178 ? -16.122 9.868 14.579 1.00 98.62 178 GLY A C 1
ATOM 1377 O O . GLY A 1 178 ? -16.778 8.843 14.383 1.00 98.62 178 GLY A O 1
ATOM 1378 N N . MET A 1 179 ? -14.797 9.902 14.392 1.00 98.75 179 MET A N 1
ATOM 1379 C CA . MET A 1 179 ? -14.017 8.715 14.035 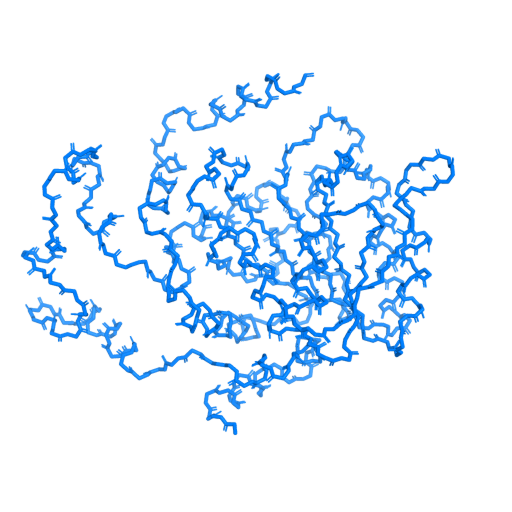1.00 98.75 179 MET A CA 1
ATOM 1380 C C . MET A 1 179 ? -14.102 7.635 15.127 1.00 98.75 179 MET A C 1
ATOM 1382 O O . MET A 1 179 ? -14.330 6.466 14.803 1.00 98.75 179 MET A O 1
ATOM 1386 N N . LYS A 1 180 ? -13.938 8.001 16.409 1.00 98.62 180 LYS A N 1
ATOM 1387 C CA . LYS A 1 180 ? -14.060 7.062 17.540 1.00 98.62 180 LYS A CA 1
ATOM 1388 C C . LYS A 1 180 ? -15.460 6.456 17.602 1.00 98.62 180 LYS A C 1
ATOM 1390 O O . LYS A 1 180 ? -15.580 5.233 17.611 1.00 98.62 180 LYS A O 1
ATOM 1395 N N . GLU A 1 181 ? -16.499 7.288 17.557 1.00 98.69 181 GLU A N 1
ATOM 1396 C CA . GLU A 1 181 ? -17.898 6.849 17.605 1.00 98.69 181 GLU A CA 1
ATOM 1397 C C . GLU A 1 181 ? -18.226 5.862 16.475 1.00 98.69 181 GLU A C 1
ATOM 1399 O O . GLU A 1 181 ? -18.851 4.823 16.707 1.00 98.69 181 GLU A O 1
ATOM 1404 N N . ALA A 1 182 ? -17.756 6.126 15.250 1.00 98.69 182 ALA A N 1
ATOM 1405 C CA . ALA A 1 182 ? -17.961 5.208 14.135 1.00 98.69 182 ALA A CA 1
ATOM 1406 C C . ALA A 1 182 ? -17.234 3.873 14.335 1.00 98.69 182 ALA A C 1
ATOM 1408 O O . ALA A 1 182 ? -17.830 2.827 14.069 1.00 98.69 182 ALA A O 1
ATOM 1409 N N . ILE A 1 183 ? -15.996 3.874 14.846 1.00 98.62 183 ILE A N 1
ATOM 1410 C CA . ILE A 1 183 ? -15.273 2.637 15.188 1.00 98.62 183 ILE A CA 1
ATOM 1411 C C . ILE A 1 183 ? -16.030 1.839 16.259 1.00 98.62 183 ILE A C 1
ATOM 1413 O O . ILE A 1 183 ? -16.204 0.630 16.108 1.00 98.62 183 ILE A O 1
ATOM 1417 N N . GLU A 1 184 ? -16.508 2.502 17.311 1.00 98.38 184 GLU A N 1
ATOM 1418 C CA . GLU A 1 184 ? -17.244 1.876 18.416 1.00 98.38 184 GLU A CA 1
ATOM 1419 C C . GLU A 1 184 ? -18.628 1.353 17.995 1.00 98.38 184 GLU A C 1
ATOM 1421 O O . GLU A 1 184 ? -19.142 0.405 18.590 1.00 98.38 184 GLU A O 1
ATOM 1426 N N . SER A 1 185 ? -19.220 1.925 16.941 1.00 97.94 185 SER A N 1
ATOM 1427 C CA . SER A 1 185 ? -20.498 1.469 16.379 1.00 97.94 185 SER A CA 1
ATOM 1428 C C . SER A 1 185 ? -20.401 0.143 15.609 1.00 97.94 185 SER A C 1
ATOM 1430 O O . SER A 1 185 ? -21.417 -0.525 15.386 1.00 97.94 185 SER A O 1
ATOM 1432 N N . VAL A 1 186 ? -19.193 -0.261 15.192 1.00 97.31 186 VAL A N 1
ATOM 1433 C CA . VAL A 1 186 ? -18.980 -1.516 14.462 1.00 97.31 186 VAL A CA 1
ATOM 1434 C C . VAL A 1 186 ? -19.235 -2.702 15.388 1.00 97.31 186 VAL A C 1
ATOM 1436 O O . VAL A 1 186 ? -18.737 -2.773 16.507 1.00 97.31 186 VAL A O 1
ATOM 1439 N N . GLN A 1 187 ? -19.988 -3.694 14.908 1.00 94.44 187 GLN A N 1
ATOM 1440 C CA . GLN A 1 187 ? -20.275 -4.887 15.697 1.00 94.44 187 GLN A CA 1
ATOM 1441 C C . GLN A 1 187 ? -18.988 -5.660 16.038 1.00 94.44 187 GLN A C 1
ATOM 1443 O O . GLN A 1 187 ? -18.288 -6.171 15.164 1.00 94.44 187 GLN A O 1
ATOM 1448 N N . GLY A 1 188 ? -18.736 -5.829 17.337 1.00 94.88 188 GLY A N 1
ATOM 1449 C CA . GLY A 1 188 ? -17.544 -6.501 17.846 1.00 94.88 188 GLY A CA 1
ATOM 1450 C C . GLY A 1 188 ? -16.386 -5.527 18.052 1.00 94.88 188 GLY A C 1
ATOM 1451 O O . GLY A 1 188 ? -16.580 -4.330 18.182 1.00 94.88 188 GLY A O 1
ATOM 1452 N N . LYS A 1 189 ? -15.162 -6.052 18.143 1.00 96.19 189 LYS A N 1
ATOM 1453 C CA . LYS A 1 189 ? -13.955 -5.247 18.403 1.00 96.19 189 LYS A CA 1
ATOM 1454 C C . LYS A 1 189 ? -12.926 -5.317 17.279 1.00 96.19 189 LYS A C 1
ATOM 1456 O O . LYS A 1 189 ? -11.793 -4.904 17.468 1.00 96.19 189 LYS A O 1
ATOM 1461 N N . LYS A 1 190 ? -13.286 -5.878 16.125 1.00 97.00 190 LYS A N 1
ATOM 1462 C CA . LYS A 1 190 ? -12.397 -6.025 14.969 1.00 97.00 190 LYS A CA 1
ATOM 1463 C C . LYS A 1 190 ? -12.811 -5.018 13.904 1.00 97.00 190 LYS A C 1
ATOM 1465 O O . LYS A 1 190 ? -13.818 -5.227 13.233 1.00 97.00 190 LYS A O 1
ATOM 1470 N N . VAL A 1 191 ? -12.036 -3.951 13.751 1.00 97.75 191 VAL A N 1
ATOM 1471 C CA . VAL A 1 191 ? -12.414 -2.809 12.911 1.00 97.75 191 VAL A CA 1
ATOM 1472 C C . VAL A 1 191 ? -11.310 -2.487 11.919 1.00 97.75 191 VAL A C 1
ATOM 1474 O O . VAL A 1 191 ? -10.120 -2.619 12.212 1.00 97.75 191 VAL A O 1
ATOM 1477 N N . ARG A 1 192 ? -11.720 -2.091 10.716 1.00 98.62 192 ARG A N 1
ATOM 1478 C CA . ARG A 1 192 ? -10.833 -1.582 9.674 1.00 98.62 192 ARG A CA 1
ATOM 1479 C C . ARG A 1 192 ? -11.211 -0.145 9.413 1.00 98.62 192 ARG A C 1
ATOM 1481 O O . ARG A 1 192 ? -12.392 0.142 9.245 1.00 98.62 192 ARG A O 1
ATOM 1488 N N . ILE A 1 193 ? -10.222 0.726 9.372 1.00 98.81 193 ILE A N 1
ATOM 1489 C CA . ILE A 1 193 ? -10.407 2.138 9.064 1.00 98.81 193 ILE A CA 1
ATOM 1490 C C . ILE A 1 193 ? -9.457 2.525 7.939 1.00 98.81 193 ILE A C 1
ATOM 1492 O O . ILE A 1 193 ? -8.306 2.087 7.937 1.00 98.81 193 ILE A O 1
ATOM 1496 N N . LEU A 1 194 ? -9.944 3.310 6.980 1.00 98.88 194 LEU A N 1
ATOM 1497 C CA . LEU A 1 194 ? -9.125 3.879 5.916 1.00 98.88 194 LEU A CA 1
ATOM 1498 C C . LEU A 1 194 ? -9.025 5.390 6.106 1.00 98.88 194 LEU A C 1
ATOM 1500 O O . LEU A 1 194 ? -10.036 6.089 6.145 1.00 98.88 194 LEU A O 1
ATOM 1504 N N . LEU A 1 195 ? -7.791 5.874 6.213 1.00 98.81 195 LEU A N 1
ATOM 1505 C CA . LEU A 1 195 ? -7.456 7.287 6.348 1.00 98.81 195 LEU A CA 1
ATOM 1506 C C . LEU A 1 195 ? -6.662 7.728 5.120 1.00 98.81 195 LEU A C 1
ATOM 1508 O O . LEU A 1 195 ? -5.694 7.070 4.741 1.00 98.81 195 LEU A O 1
ATOM 1512 N N . ASN A 1 196 ? -7.083 8.829 4.501 1.00 98.62 196 ASN A N 1
ATOM 1513 C CA . ASN A 1 196 ? -6.458 9.384 3.305 1.00 98.62 196 ASN A CA 1
ATOM 1514 C C . ASN A 1 196 ? -6.059 10.834 3.560 1.00 98.62 196 ASN A C 1
ATOM 1516 O O . ASN A 1 196 ? -6.942 11.688 3.639 1.00 98.62 196 ASN A O 1
ATOM 1520 N N . PHE A 1 197 ? -4.754 11.083 3.687 1.00 98.19 197 PHE A N 1
ATOM 1521 C CA . PHE A 1 197 ? -4.185 12.408 3.922 1.00 98.19 197 PHE A CA 1
ATOM 1522 C C . PHE A 1 197 ? -2.933 12.615 3.049 1.00 98.19 197 PHE A C 1
ATOM 1524 O O . PHE A 1 197 ? -2.043 11.767 3.075 1.00 98.19 197 PHE A O 1
ATOM 1531 N N . PRO A 1 198 ? -2.818 13.725 2.299 1.00 97.88 198 PRO A N 1
ATOM 1532 C CA . PRO A 1 198 ? -3.867 14.701 2.000 1.00 97.88 198 PRO A CA 1
ATOM 1533 C C . PRO A 1 198 ? -5.127 14.060 1.397 1.00 97.88 198 PRO A C 1
ATOM 1535 O O . PRO A 1 198 ? -5.051 13.109 0.616 1.00 97.88 198 PRO A O 1
ATOM 1538 N N . ASN A 1 199 ? -6.293 14.550 1.813 1.00 98.44 199 ASN A N 1
ATOM 1539 C CA . ASN A 1 199 ? -7.581 13.934 1.514 1.00 98.44 199 ASN A CA 1
ATOM 1540 C C . ASN A 1 199 ? -8.103 14.298 0.118 1.00 98.44 199 ASN A C 1
ATOM 1542 O O . ASN A 1 199 ? -8.108 15.459 -0.278 1.00 98.44 199 ASN A O 1
ATOM 1546 N N . ASN A 1 200 ? -8.654 13.314 -0.590 1.00 97.56 200 ASN A N 1
ATOM 1547 C CA . ASN A 1 200 ? -9.590 13.529 -1.692 1.00 97.56 200 ASN A CA 1
ATOM 1548 C C . ASN A 1 200 ? -11.027 13.308 -1.174 1.00 97.56 200 ASN A C 1
ATOM 1550 O O . ASN A 1 200 ? -11.302 12.204 -0.692 1.00 97.56 200 ASN A O 1
ATOM 1554 N N . PRO A 1 201 ? -11.943 14.295 -1.277 1.00 97.81 201 PRO A N 1
ATOM 1555 C CA . PRO A 1 201 ? -11.896 15.471 -2.162 1.00 97.81 201 PRO A CA 1
ATOM 1556 C C . PRO A 1 201 ? -11.462 16.797 -1.529 1.00 97.81 201 PRO A C 1
ATOM 1558 O O . PRO A 1 201 ? -11.397 17.799 -2.235 1.00 97.81 201 PRO A O 1
ATOM 1561 N N . THR A 1 202 ? -11.208 16.848 -0.223 1.00 97.38 202 THR A N 1
ATOM 1562 C CA . THR A 1 202 ? -11.122 18.138 0.487 1.00 97.38 202 THR A CA 1
ATOM 1563 C C . THR A 1 202 ? -9.780 18.861 0.353 1.00 97.38 202 THR A C 1
ATOM 1565 O O . THR A 1 202 ? -9.697 20.047 0.655 1.00 97.38 202 THR A O 1
ATOM 1568 N N . GLY A 1 203 ? -8.720 18.158 -0.049 1.00 96.56 203 GLY A N 1
ATOM 1569 C CA . GLY A 1 203 ? -7.337 18.639 0.016 1.00 96.56 203 GLY A CA 1
ATOM 1570 C C . GLY A 1 203 ? -6.769 18.691 1.439 1.00 96.56 203 GLY A C 1
ATOM 1571 O O . GLY A 1 203 ? -5.635 19.120 1.634 1.00 96.56 203 GLY A O 1
ATOM 1572 N N . TYR A 1 204 ? -7.535 18.262 2.445 1.00 97.44 204 TYR A N 1
ATOM 1573 C CA . TYR A 1 204 ? -7.185 18.460 3.843 1.00 97.44 204 TYR A CA 1
ATOM 1574 C C . TYR A 1 204 ? -6.107 17.489 4.327 1.00 97.44 204 TYR A C 1
ATOM 1576 O O . TYR A 1 204 ? -6.177 16.282 4.083 1.00 97.44 204 TYR A O 1
ATOM 1584 N N . THR A 1 205 ? -5.148 18.019 5.081 1.00 98.00 205 THR A N 1
ATOM 1585 C CA . THR A 1 205 ? -4.187 17.244 5.869 1.00 98.00 205 THR A CA 1
ATOM 1586 C C . THR A 1 205 ? -4.306 17.687 7.323 1.00 98.00 205 THR A C 1
ATOM 1588 O O . THR A 1 205 ? -4.278 18.896 7.561 1.00 98.00 205 THR A O 1
ATOM 1591 N N . PRO A 1 206 ? -4.421 16.760 8.292 1.00 98.00 206 PRO A N 1
ATOM 1592 C CA . PRO A 1 206 ? -4.442 17.109 9.703 1.00 98.00 206 PRO A CA 1
ATOM 1593 C C . PRO A 1 206 ? -3.217 17.938 10.095 1.00 98.00 206 PRO A C 1
ATOM 1595 O O . PRO A 1 206 ? -2.092 17.675 9.651 1.00 98.00 206 PRO A O 1
ATOM 1598 N N . SER A 1 207 ? -3.426 18.914 10.973 1.00 97.88 207 SER A N 1
ATOM 1599 C CA . SER A 1 207 ? -2.328 19.581 11.667 1.00 97.88 207 SER A CA 1
ATOM 1600 C C . SER A 1 207 ? -1.512 18.580 12.487 1.00 97.88 207 SER A C 1
ATOM 1602 O O . SER A 1 207 ? -1.955 17.469 12.788 1.00 97.88 207 SER A O 1
ATOM 1604 N N . LYS A 1 208 ? -0.318 18.981 12.925 1.00 97.81 208 LYS A N 1
ATOM 1605 C CA . LYS A 1 208 ? 0.511 18.173 13.841 1.00 97.81 208 LYS A CA 1
ATOM 1606 C C . LYS A 1 208 ? -0.250 17.770 15.113 1.00 97.81 208 LYS A C 1
ATOM 1608 O O . LYS A 1 208 ? -0.081 16.654 15.600 1.00 97.81 208 LYS A O 1
ATOM 1613 N N . VAL A 1 209 ? -1.101 18.661 15.631 1.00 97.69 209 VAL A N 1
ATOM 1614 C CA . VAL A 1 209 ? -1.922 18.413 16.827 1.00 97.69 209 VAL A CA 1
ATOM 1615 C C . VAL A 1 209 ? -3.038 17.414 16.528 1.00 97.69 209 VAL A C 1
ATOM 1617 O O . VAL A 1 209 ? -3.227 16.467 17.288 1.00 97.69 209 VAL A O 1
ATOM 1620 N N . GLU A 1 210 ? -3.746 17.576 15.411 1.00 98.19 210 GLU A N 1
ATOM 1621 C CA . GLU A 1 210 ? -4.816 16.652 15.020 1.00 98.19 210 GLU A CA 1
ATOM 1622 C C . GLU A 1 210 ? -4.272 15.272 14.661 1.00 98.19 210 GLU A C 1
ATOM 1624 O O . GLU A 1 210 ? -4.849 14.274 15.077 1.00 98.19 210 GLU A O 1
ATOM 1629 N N . MET A 1 211 ? -3.134 15.189 13.966 1.00 98.62 211 MET A N 1
ATOM 1630 C CA . MET A 1 211 ? -2.475 13.914 13.674 1.00 98.62 211 MET A CA 1
ATOM 1631 C C . MET A 1 211 ? -2.143 13.161 14.968 1.00 98.62 211 MET A C 1
ATOM 1633 O O . MET A 1 211 ? -2.473 11.982 15.108 1.00 98.62 211 MET A O 1
ATOM 1637 N N . ALA A 1 212 ? -1.573 13.857 15.958 1.00 98.56 212 ALA A N 1
ATOM 1638 C CA . ALA A 1 212 ? -1.311 13.280 17.273 1.00 98.56 212 ALA A CA 1
ATOM 1639 C C . ALA A 1 212 ? -2.605 12.841 17.985 1.00 98.56 212 ALA A C 1
ATOM 1641 O O . ALA A 1 212 ? -2.622 11.784 18.616 1.00 98.56 212 ALA A O 1
ATOM 1642 N N . ALA A 1 213 ? -3.696 13.603 17.854 1.00 98.69 213 ALA A N 1
ATOM 1643 C CA . ALA A 1 213 ? -4.996 13.251 18.421 1.00 98.69 213 ALA A CA 1
ATOM 1644 C C . ALA A 1 213 ? -5.620 12.012 17.750 1.00 98.69 213 ALA A C 1
ATOM 1646 O O . ALA A 1 213 ? -6.136 11.141 18.451 1.00 98.69 213 ALA A O 1
ATOM 1647 N N . ILE A 1 214 ? -5.517 11.879 16.421 1.00 98.88 214 ILE A N 1
ATOM 1648 C CA . ILE A 1 214 ? -5.953 10.685 15.676 1.00 98.88 214 ILE A CA 1
ATOM 1649 C C . ILE A 1 214 ? -5.191 9.453 16.177 1.00 98.88 214 ILE A C 1
ATOM 1651 O O . ILE A 1 214 ? -5.801 8.437 16.512 1.00 98.88 214 ILE A O 1
ATOM 1655 N N . VAL A 1 215 ? -3.859 9.542 16.270 1.00 98.88 215 VAL A N 1
ATOM 1656 C CA . VAL A 1 215 ? -3.012 8.441 16.754 1.00 98.88 215 VAL A CA 1
ATOM 1657 C C . VAL A 1 215 ? -3.359 8.080 18.199 1.00 98.88 215 VAL A C 1
ATOM 1659 O O . VAL A 1 215 ? -3.542 6.900 18.500 1.00 98.88 215 VAL A O 1
ATOM 1662 N N . ALA A 1 216 ? -3.510 9.073 19.081 1.00 98.88 216 ALA A N 1
ATOM 1663 C CA . ALA A 1 216 ? -3.881 8.855 20.477 1.00 98.88 216 ALA A CA 1
ATOM 1664 C C . ALA A 1 216 ? -5.243 8.157 20.610 1.00 98.88 216 ALA A C 1
ATOM 1666 O O . ALA A 1 216 ? -5.353 7.187 21.355 1.00 98.88 216 ALA A O 1
ATOM 1667 N N . ALA A 1 217 ? -6.250 8.579 19.840 1.00 98.88 217 ALA A N 1
ATOM 1668 C CA . ALA A 1 217 ? -7.571 7.955 19.824 1.00 98.88 217 ALA A CA 1
ATOM 1669 C C . ALA A 1 217 ? -7.526 6.488 19.361 1.00 98.88 217 ALA A C 1
ATOM 1671 O O . ALA A 1 217 ? -8.166 5.621 19.958 1.00 98.88 217 ALA A O 1
ATOM 1672 N N . LEU A 1 218 ? -6.746 6.185 18.317 1.00 98.88 218 LEU A N 1
ATOM 1673 C CA . LEU A 1 218 ? -6.572 4.813 17.831 1.00 98.88 218 LEU A CA 1
ATOM 1674 C C . LEU A 1 218 ? -5.848 3.935 18.862 1.00 98.88 218 LEU A C 1
ATOM 1676 O O . LEU A 1 218 ? -6.233 2.781 19.055 1.00 98.88 218 LEU A O 1
ATOM 1680 N N . VAL A 1 219 ? -4.830 4.465 19.549 1.00 98.88 219 VAL A N 1
ATOM 1681 C CA . VAL A 1 219 ? -4.131 3.756 20.635 1.00 98.88 219 VAL A CA 1
ATOM 1682 C C . VAL A 1 219 ? -5.059 3.521 21.827 1.00 98.88 219 VAL A C 1
ATOM 1684 O O . VAL A 1 219 ? -5.125 2.396 22.311 1.00 98.88 219 VAL A O 1
ATOM 1687 N N . GLU A 1 220 ? -5.836 4.521 22.242 1.00 98.81 220 GLU A N 1
ATOM 1688 C CA . GLU A 1 220 ? -6.819 4.406 23.327 1.00 98.81 220 GLU A CA 1
ATOM 1689 C C . GLU A 1 220 ? -7.836 3.286 23.043 1.00 98.81 220 GLU A C 1
ATOM 1691 O O . GLU A 1 220 ? -8.054 2.399 23.870 1.00 98.81 220 GLU A O 1
ATOM 1696 N N . LEU A 1 221 ? -8.416 3.254 21.840 1.00 98.81 221 LEU A N 1
ATOM 1697 C CA . LEU A 1 221 ? -9.312 2.170 21.423 1.00 98.81 221 LEU A CA 1
ATOM 1698 C C . LEU A 1 221 ? -8.586 0.813 21.434 1.00 98.81 221 LEU A C 1
ATOM 1700 O O . LEU A 1 221 ? -9.123 -0.205 21.887 1.00 98.81 221 LEU A O 1
ATOM 1704 N N . ALA A 1 222 ? -7.335 0.776 20.982 1.00 98.75 222 ALA A N 1
ATOM 1705 C CA . ALA A 1 222 ? -6.533 -0.438 20.983 1.00 98.75 222 ALA A CA 1
ATOM 1706 C C . ALA A 1 222 ? -6.264 -0.972 22.409 1.00 98.75 222 ALA A C 1
ATOM 1708 O O . ALA A 1 222 ? -6.318 -2.192 22.620 1.00 98.75 222 ALA A O 1
ATOM 1709 N N . GLU A 1 223 ? -6.043 -0.087 23.387 1.00 98.69 223 GLU A N 1
ATOM 1710 C CA . GLU A 1 223 ? -5.913 -0.391 24.822 1.00 98.69 223 GLU A CA 1
ATOM 1711 C C . GLU A 1 223 ? -7.229 -0.903 25.424 1.00 98.69 223 GLU A C 1
ATOM 1713 O O . GLU A 1 223 ? -7.234 -1.850 26.213 1.00 98.69 223 GLU A O 1
ATOM 1718 N N . GLN A 1 224 ? -8.367 -0.374 24.969 1.00 98.31 224 GLN A N 1
ATOM 1719 C CA . GLN A 1 224 ? -9.701 -0.884 25.311 1.00 98.31 224 GLN A CA 1
ATOM 1720 C C . GLN A 1 224 ? -10.016 -2.250 24.667 1.00 98.31 224 GLN A C 1
ATOM 1722 O O . GLN A 1 224 ? -11.095 -2.825 24.869 1.00 98.31 224 GLN A O 1
ATOM 1727 N N . GLY A 1 225 ? -9.082 -2.810 23.896 1.00 98.25 225 GLY A N 1
ATOM 1728 C CA . GLY A 1 225 ? -9.160 -4.147 23.319 1.00 98.25 225 GLY A CA 1
ATOM 1729 C C . GLY A 1 225 ? -9.715 -4.197 21.898 1.00 98.25 225 GLY A C 1
ATOM 1730 O O . GLY A 1 225 ? -9.992 -5.299 21.415 1.00 98.25 225 GLY A O 1
ATOM 1731 N N . TYR A 1 226 ? -9.881 -3.054 21.225 1.00 98.62 226 TYR A N 1
ATOM 1732 C CA . TYR A 1 226 ? -10.152 -3.048 19.789 1.00 98.62 226 TYR A CA 1
ATOM 1733 C C . TYR A 1 226 ? -8.934 -3.562 19.024 1.00 98.62 226 TYR A C 1
ATOM 1735 O O . TYR A 1 226 ? -7.804 -3.174 19.293 1.00 98.62 226 TYR A O 1
ATOM 1743 N N . LYS A 1 227 ? -9.165 -4.457 18.067 1.00 98.56 227 LYS A N 1
ATOM 1744 C CA . LYS A 1 227 ? -8.209 -4.866 17.040 1.00 98.56 227 LYS A CA 1
ATOM 1745 C C . LYS A 1 227 ? -8.459 -3.966 15.842 1.00 98.56 227 LYS A C 1
ATOM 1747 O O . LYS A 1 227 ? -9.509 -4.072 15.207 1.00 98.56 227 LYS A O 1
ATOM 1752 N N . LEU A 1 228 ? -7.511 -3.088 15.556 1.00 98.81 228 LEU A N 1
ATOM 1753 C CA . LEU A 1 228 ? -7.629 -2.076 14.519 1.00 98.81 228 LEU A CA 1
ATOM 1754 C C . LEU A 1 228 ? -6.688 -2.414 13.376 1.00 98.81 228 LEU A C 1
ATOM 1756 O O . LEU A 1 228 ? -5.499 -2.636 13.584 1.00 98.81 228 LEU A O 1
ATOM 1760 N N . MET A 1 229 ? -7.216 -2.442 12.163 1.00 98.81 229 MET A N 1
ATOM 1761 C CA . MET A 1 229 ? -6.405 -2.379 10.958 1.00 98.81 229 MET A CA 1
ATOM 1762 C C . MET A 1 229 ? -6.564 -0.985 10.371 1.00 98.81 229 MET A C 1
ATOM 1764 O O . MET A 1 229 ? -7.665 -0.605 9.972 1.00 98.81 229 MET A O 1
ATOM 1768 N N . VAL A 1 230 ? -5.474 -0.230 10.343 1.00 98.94 230 VAL A N 1
ATOM 1769 C CA . VAL A 1 230 ? -5.463 1.144 9.844 1.00 98.94 230 VAL A CA 1
ATOM 1770 C C . VAL A 1 230 ? -4.817 1.135 8.470 1.00 98.94 230 VAL A C 1
ATOM 1772 O O . VAL A 1 230 ? -3.628 0.844 8.334 1.00 98.94 230 VAL A O 1
ATOM 1775 N N . ILE A 1 231 ? -5.631 1.395 7.452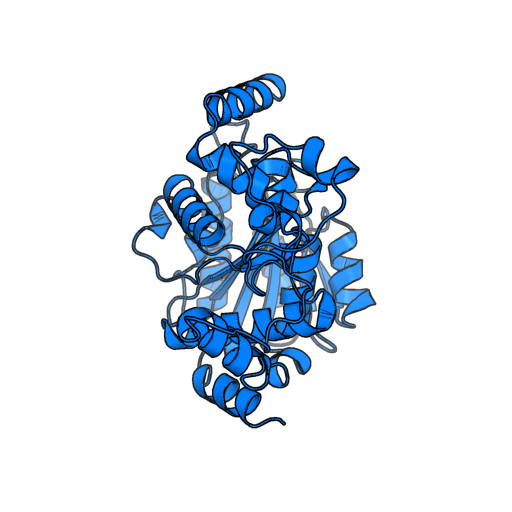 1.00 98.94 231 ILE A N 1
ATOM 1776 C CA . ILE A 1 231 ? -5.218 1.483 6.058 1.00 98.94 231 ILE A CA 1
ATOM 1777 C C . ILE A 1 231 ? -4.939 2.952 5.758 1.00 98.94 231 ILE A C 1
ATOM 1779 O O . ILE A 1 231 ? -5.843 3.782 5.787 1.00 98.94 231 ILE A O 1
ATOM 1783 N N . THR A 1 232 ? -3.688 3.273 5.470 1.00 98.69 232 THR A N 1
ATOM 1784 C CA . THR A 1 232 ? -3.265 4.610 5.064 1.00 98.69 232 THR A CA 1
ATOM 1785 C C . THR A 1 232 ? -3.230 4.675 3.544 1.00 98.69 232 THR A C 1
ATOM 1787 O O . THR A 1 232 ? -2.435 3.972 2.920 1.00 98.69 232 THR A O 1
ATOM 1790 N N . ASP A 1 233 ? -4.087 5.501 2.952 1.00 98.69 233 ASP A N 1
ATOM 1791 C CA . ASP A 1 233 ? -4.000 5.898 1.548 1.00 98.69 233 ASP A CA 1
ATOM 1792 C C . ASP A 1 233 ? -3.195 7.201 1.458 1.00 98.69 233 ASP A C 1
ATOM 1794 O O . ASP A 1 233 ? -3.691 8.283 1.772 1.00 98.69 233 ASP A O 1
ATOM 1798 N N . ASP A 1 234 ? -1.949 7.082 1.011 1.00 98.38 234 ASP A N 1
ATOM 1799 C CA . ASP A 1 234 ? -1.006 8.191 0.857 1.00 98.38 234 ASP A CA 1
ATOM 1800 C C . ASP A 1 234 ? -0.905 8.631 -0.614 1.00 98.38 234 ASP A C 1
ATOM 1802 O O . ASP A 1 234 ? 0.166 8.977 -1.106 1.00 98.38 234 ASP A O 1
ATOM 1806 N N . ALA A 1 235 ? -2.021 8.617 -1.359 1.00 97.38 235 ALA A N 1
ATOM 1807 C CA . ALA A 1 235 ? -2.049 9.013 -2.770 1.00 97.38 235 ALA A CA 1
ATOM 1808 C C . ALA A 1 235 ? -1.397 10.375 -3.047 1.00 97.38 235 ALA A C 1
ATOM 1810 O O . ALA A 1 235 ? -0.856 10.564 -4.135 1.00 97.38 235 ALA A O 1
ATOM 1811 N N . TYR A 1 236 ? -1.523 11.317 -2.113 1.00 96.88 236 TYR A N 1
ATOM 1812 C CA . TYR A 1 236 ? -1.122 12.719 -2.255 1.00 96.88 236 TYR A CA 1
ATOM 1813 C C . TYR A 1 236 ? 0.026 13.098 -1.311 1.00 96.88 236 TYR A C 1
ATOM 1815 O O . TYR A 1 236 ? 0.261 14.281 -1.080 1.00 96.88 236 TYR A O 1
ATOM 1823 N N . PHE A 1 237 ? 0.711 12.113 -0.723 1.00 96.88 237 PHE A N 1
ATOM 1824 C CA . PHE A 1 237 ? 1.775 12.361 0.244 1.00 96.88 237 PHE A CA 1
ATOM 1825 C C . PHE A 1 237 ? 2.843 13.319 -0.313 1.00 96.88 237 PHE A C 1
ATOM 1827 O O . PHE A 1 237 ? 3.200 13.255 -1.487 1.00 96.88 237 PHE A O 1
ATOM 1834 N N . GLY A 1 238 ? 3.330 14.238 0.522 1.00 93.38 238 GLY A N 1
ATOM 1835 C CA . GLY A 1 238 ? 4.295 15.270 0.126 1.00 93.38 238 GLY A CA 1
ATOM 1836 C C . GLY A 1 238 ? 3.677 16.563 -0.417 1.00 93.38 238 GLY A C 1
ATOM 1837 O O . GLY A 1 238 ? 4.373 17.573 -0.465 1.00 93.38 238 GLY A O 1
ATOM 1838 N N . LEU A 1 239 ? 2.383 16.586 -0.760 1.00 94.19 239 LEU A N 1
ATOM 1839 C CA . LEU A 1 239 ? 1.669 17.807 -1.160 1.00 94.19 239 LEU A CA 1
ATOM 1840 C C . LEU A 1 239 ? 1.148 18.570 0.070 1.00 94.19 239 LEU A C 1
ATOM 1842 O O . LEU A 1 239 ? -0.057 18.678 0.297 1.00 94.19 239 LEU A O 1
ATOM 1846 N N . PHE A 1 240 ? 2.080 19.049 0.895 1.00 95.06 240 PHE A N 1
ATOM 1847 C CA . PHE A 1 240 ? 1.808 19.778 2.135 1.00 95.06 240 PHE A CA 1
ATOM 1848 C C . PHE A 1 240 ? 2.119 21.266 1.956 1.00 95.06 240 PHE A C 1
ATOM 1850 O O . PHE A 1 240 ? 3.282 21.639 1.823 1.00 95.06 240 PHE A O 1
ATOM 1857 N N . PHE A 1 241 ? 1.096 22.120 1.949 1.00 93.50 241 PHE A N 1
ATOM 1858 C CA . PHE A 1 241 ? 1.261 23.545 1.625 1.00 93.50 241 PHE A CA 1
ATOM 1859 C C . PHE A 1 241 ? 1.296 24.467 2.850 1.00 93.50 241 PHE A C 1
ATOM 1861 O O . PHE A 1 241 ? 1.799 25.582 2.758 1.00 93.50 241 PHE A O 1
ATOM 1868 N N . GLU A 1 242 ? 0.822 23.991 4.002 1.00 93.69 242 GLU A N 1
ATOM 1869 C CA . GLU A 1 242 ? 0.690 24.786 5.227 1.00 93.69 242 GLU A CA 1
ATOM 1870 C C . GLU A 1 242 ? 1.673 24.313 6.306 1.00 93.69 242 GLU A C 1
ATOM 1872 O O . GLU A 1 242 ? 1.806 23.112 6.551 1.00 93.69 242 GLU A O 1
ATOM 1877 N N . GLU A 1 243 ? 2.316 25.240 7.020 1.00 93.00 243 GLU A N 1
ATOM 1878 C CA . GLU A 1 243 ? 3.333 24.930 8.047 1.00 93.00 243 GLU A CA 1
ATOM 1879 C C . GLU A 1 243 ? 2.786 24.095 9.225 1.00 93.00 243 GLU A C 1
ATOM 1881 O O . GLU A 1 243 ? 3.506 23.302 9.847 1.00 93.00 243 GLU A O 1
ATOM 1886 N N . GLU A 1 244 ? 1.498 24.260 9.525 1.00 94.06 244 GLU A N 1
ATOM 1887 C CA . GLU A 1 244 ? 0.777 23.570 10.602 1.00 94.06 244 GLU A CA 1
ATOM 1888 C C . GLU A 1 244 ? 0.542 22.079 10.294 1.00 94.06 244 GLU A C 1
ATOM 1890 O O . GLU A 1 244 ? 0.368 21.279 11.221 1.00 94.06 244 GLU A O 1
ATOM 1895 N N . THR A 1 245 ? 0.551 21.683 9.012 1.00 95.75 245 THR A N 1
ATOM 1896 C CA . THR A 1 245 ? 0.263 20.300 8.591 1.00 95.75 245 THR A CA 1
ATOM 1897 C C . THR A 1 245 ? 1.316 19.322 9.099 1.00 95.75 245 THR A C 1
ATOM 1899 O O . THR A 1 245 ? 2.497 19.654 9.232 1.00 95.75 245 THR A O 1
ATOM 1902 N N . ALA A 1 246 ? 0.888 18.101 9.425 1.00 96.56 246 ALA A N 1
ATOM 1903 C CA . ALA A 1 246 ? 1.805 17.015 9.744 1.00 96.56 246 ALA A CA 1
ATOM 1904 C C . ALA A 1 246 ? 2.537 16.568 8.460 1.00 96.56 246 ALA A C 1
ATOM 1906 O O . ALA A 1 246 ? 1.891 16.017 7.569 1.00 96.56 246 ALA A O 1
ATOM 1907 N N . PRO A 1 247 ? 3.865 16.771 8.335 1.00 95.44 247 PRO A N 1
ATOM 1908 C CA . PRO A 1 247 ? 4.590 16.528 7.088 1.00 95.44 247 PRO A CA 1
ATOM 1909 C C . PRO A 1 247 ? 5.063 15.069 6.972 1.00 95.44 247 PRO A C 1
ATOM 1911 O O . PRO A 1 247 ? 6.132 14.791 6.432 1.00 95.44 247 PRO A O 1
ATOM 1914 N N . HIS A 1 248 ? 4.308 14.128 7.538 1.00 97.12 248 HIS A N 1
ATOM 1915 C CA . HIS A 1 248 ? 4.662 12.715 7.606 1.00 97.12 248 HIS A CA 1
ATOM 1916 C C . HIS A 1 248 ? 3.414 11.837 7.495 1.00 97.12 248 HIS A C 1
ATOM 1918 O O . HIS A 1 248 ? 2.284 12.267 7.715 1.00 97.12 248 HIS A O 1
ATOM 1924 N N . SER A 1 249 ? 3.626 10.585 7.110 1.00 98.31 249 SER A N 1
ATOM 1925 C CA . SER A 1 249 ? 2.574 9.590 6.970 1.00 98.31 249 SER A CA 1
ATOM 1926 C C . SER A 1 249 ? 2.138 9.095 8.342 1.00 98.31 249 SER A C 1
ATOM 1928 O O . SER A 1 249 ? 2.977 8.672 9.140 1.00 98.31 249 SER A O 1
ATOM 1930 N N . ILE A 1 250 ? 0.828 9.013 8.583 1.00 98.50 250 ILE A N 1
ATOM 1931 C CA . ILE A 1 250 ? 0.286 8.412 9.813 1.00 98.50 250 ILE A CA 1
ATOM 1932 C C . ILE A 1 250 ? 0.712 6.941 9.987 1.00 98.50 250 ILE A C 1
ATOM 1934 O O . ILE A 1 250 ? 0.769 6.426 11.104 1.00 98.50 250 ILE A O 1
ATOM 1938 N N . PHE A 1 251 ? 1.087 6.254 8.898 1.00 98.81 251 PHE A N 1
ATOM 1939 C CA . PHE A 1 251 ? 1.698 4.926 8.979 1.00 98.81 251 PHE A CA 1
ATOM 1940 C C . PHE A 1 251 ? 2.944 4.933 9.871 1.00 98.81 251 PHE A C 1
ATOM 1942 O O . PHE A 1 251 ? 3.147 3.992 10.636 1.00 98.81 251 PHE A O 1
ATOM 1949 N N . ALA A 1 252 ? 3.763 5.987 9.803 1.00 98.56 252 ALA A N 1
ATOM 1950 C CA . ALA A 1 252 ? 4.982 6.097 10.591 1.00 98.56 252 ALA A CA 1
ATOM 1951 C C . ALA A 1 252 ? 4.696 6.148 12.096 1.00 98.56 252 ALA A C 1
ATOM 1953 O O . ALA A 1 252 ? 5.437 5.544 12.873 1.00 98.56 252 ALA A O 1
ATOM 1954 N N . ASP A 1 253 ? 3.600 6.789 12.502 1.00 98.50 253 ASP A N 1
ATOM 1955 C CA . ASP A 1 253 ? 3.175 6.848 13.901 1.00 98.50 253 ASP A CA 1
ATOM 1956 C C . ASP A 1 253 ? 2.585 5.519 14.378 1.00 98.50 253 ASP A C 1
ATOM 1958 O O . ASP A 1 253 ? 2.833 5.099 15.505 1.00 98.50 253 ASP A O 1
ATOM 1962 N N . LEU A 1 254 ? 1.842 4.826 13.510 1.00 98.69 254 LEU A N 1
ATOM 1963 C CA . LEU A 1 254 ? 1.090 3.617 13.859 1.00 98.69 254 LEU A CA 1
ATOM 1964 C C . LEU A 1 254 ? 1.874 2.307 13.695 1.00 98.69 254 LEU A C 1
ATOM 1966 O O . LEU A 1 254 ? 1.459 1.288 14.251 1.00 98.69 254 LEU A O 1
ATOM 1970 N N . CYS A 1 255 ? 2.987 2.318 12.954 1.00 97.62 255 CYS A N 1
ATOM 1971 C CA . CYS A 1 255 ? 3.760 1.130 12.566 1.00 97.62 255 CYS A CA 1
ATOM 1972 C C . CYS A 1 255 ? 4.137 0.218 13.747 1.00 97.62 255 CYS A C 1
ATOM 1974 O O . CYS A 1 255 ? 4.194 -0.997 13.590 1.00 97.62 255 CYS A O 1
ATOM 1976 N N . ASP A 1 256 ? 4.387 0.781 14.925 1.00 97.62 256 ASP A N 1
ATOM 1977 C CA . ASP A 1 256 ? 4.769 0.065 16.147 1.00 97.62 256 ASP A CA 1
ATOM 1978 C C . ASP A 1 256 ? 4.020 0.569 17.395 1.00 97.62 256 ASP A C 1
ATOM 1980 O O . ASP A 1 256 ? 4.382 0.229 18.523 1.00 97.62 256 ASP A O 1
ATOM 1984 N N . ALA A 1 257 ? 2.948 1.347 17.206 1.00 98.38 257 ALA A N 1
ATOM 1985 C CA . ALA A 1 257 ? 2.254 2.033 18.295 1.00 98.38 257 ALA A CA 1
ATOM 1986 C C . ALA A 1 257 ? 1.684 1.059 19.338 1.00 98.38 257 ALA A C 1
ATOM 1988 O O . ALA A 1 257 ? 1.861 1.238 20.546 1.00 98.38 257 ALA A O 1
ATOM 1989 N N . HIS A 1 258 ? 1.010 -0.004 18.885 1.00 98.75 258 HIS A N 1
ATOM 1990 C CA . HIS A 1 258 ? 0.323 -0.933 19.777 1.00 98.75 258 HIS A CA 1
ATOM 1991 C C . HIS A 1 258 ? 0.145 -2.329 19.157 1.00 98.75 258 HIS A C 1
ATOM 1993 O O . HIS A 1 258 ? -0.077 -2.466 17.957 1.00 98.75 258 HIS A O 1
ATOM 1999 N N . SER A 1 259 ? 0.156 -3.375 19.991 1.00 98.38 259 SER A N 1
ATOM 2000 C CA . SER A 1 259 ? -0.035 -4.787 19.600 1.00 98.38 259 SER A CA 1
ATOM 2001 C C . SER A 1 259 ? -1.384 -5.075 18.932 1.00 98.38 259 SER A C 1
ATOM 2003 O O . SER A 1 259 ? -1.537 -6.032 18.175 1.00 98.38 259 SER A O 1
ATOM 2005 N N . ASN A 1 260 ? -2.384 -4.238 19.221 1.00 98.69 260 ASN A N 1
ATOM 2006 C CA . ASN A 1 260 ? -3.716 -4.319 18.623 1.00 98.69 260 ASN A CA 1
ATOM 2007 C C . ASN A 1 260 ? -3.920 -3.363 17.433 1.00 98.69 260 ASN A C 1
ATOM 2009 O O . ASN A 1 260 ? -5.058 -3.195 16.999 1.00 98.69 260 ASN A O 1
ATOM 2013 N N . ILE A 1 261 ? -2.855 -2.759 16.898 1.00 98.88 261 ILE A N 1
ATOM 2014 C CA . ILE A 1 261 ? -2.903 -1.941 15.682 1.00 98.88 261 ILE A CA 1
ATOM 2015 C C . ILE A 1 261 ? -2.093 -2.633 14.587 1.00 98.88 261 ILE A C 1
ATOM 2017 O O . ILE A 1 261 ? -0.920 -2.951 14.768 1.00 98.88 261 ILE A O 1
ATOM 2021 N N . PHE A 1 262 ? -2.731 -2.865 13.443 1.00 98.88 262 PHE A N 1
ATOM 2022 C CA . PHE A 1 262 ? -2.107 -3.333 12.214 1.00 98.88 262 PHE A CA 1
ATOM 2023 C C . PHE A 1 262 ? -2.102 -2.202 11.186 1.00 98.88 262 PHE A C 1
ATOM 2025 O O . PHE A 1 262 ? -3.141 -1.890 10.604 1.00 98.88 262 PHE A O 1
ATOM 2032 N N . ALA A 1 263 ? -0.944 -1.578 10.986 1.00 98.88 263 ALA A N 1
ATOM 2033 C CA . ALA A 1 263 ? -0.767 -0.480 10.048 1.00 98.88 263 ALA A CA 1
ATOM 2034 C C . ALA A 1 263 ? -0.467 -1.021 8.643 1.00 98.88 263 ALA A C 1
ATOM 2036 O O . ALA A 1 263 ? 0.434 -1.845 8.445 1.00 98.88 263 ALA A O 1
ATOM 2037 N N . VAL A 1 264 ? -1.220 -0.545 7.654 1.00 98.88 264 VAL A N 1
ATOM 2038 C CA . VAL A 1 264 ? -1.057 -0.912 6.247 1.00 98.88 264 VAL A CA 1
ATOM 2039 C C . VAL A 1 264 ? -1.012 0.353 5.411 1.00 98.88 264 VAL A C 1
ATOM 2041 O O . VAL A 1 264 ? -2.017 1.040 5.278 1.00 98.88 264 VAL A O 1
ATOM 2044 N N . LYS A 1 265 ? 0.138 0.655 4.816 1.00 98.81 265 LYS A N 1
ATOM 2045 C CA . LYS A 1 265 ? 0.307 1.807 3.926 1.00 98.81 265 LYS A CA 1
ATOM 2046 C C . LYS A 1 265 ? 0.137 1.393 2.472 1.00 98.81 265 LYS A C 1
ATOM 2048 O O . LYS A 1 265 ? 0.736 0.411 2.033 1.00 98.81 265 LYS A O 1
ATOM 2053 N N . CYS A 1 266 ? -0.674 2.157 1.751 1.00 98.75 266 CYS A N 1
ATOM 2054 C CA . CYS A 1 266 ? -0.831 2.124 0.305 1.00 98.75 266 CYS A CA 1
ATOM 2055 C C . CYS A 1 266 ? -0.425 3.493 -0.255 1.00 98.75 266 CYS A C 1
ATOM 2057 O O . CYS A 1 266 ? -1.096 4.491 -0.010 1.00 98.75 266 CYS A O 1
ATOM 2059 N N . ASP A 1 267 ? 0.667 3.540 -1.007 1.00 98.38 267 ASP A N 1
ATOM 2060 C CA . ASP A 1 267 ? 1.242 4.754 -1.596 1.00 98.38 267 ASP A CA 1
ATOM 2061 C C . ASP A 1 267 ? 1.696 4.518 -3.040 1.00 98.38 267 ASP A C 1
ATOM 2063 O O . ASP A 1 267 ? 1.641 3.396 -3.548 1.00 98.38 267 ASP A O 1
ATOM 2067 N N . ALA A 1 268 ? 2.035 5.580 -3.776 1.00 96.81 268 ALA A N 1
ATOM 2068 C CA . ALA A 1 268 ? 2.428 5.450 -5.177 1.00 96.81 268 ALA A CA 1
ATOM 2069 C C . ALA A 1 268 ? 3.247 6.606 -5.707 1.00 96.81 268 ALA A C 1
ATOM 2071 O O . ALA A 1 268 ? 2.941 7.775 -5.499 1.00 96.81 268 ALA A O 1
ATOM 2072 N N . ALA A 1 269 ? 4.070 6.236 -6.682 1.00 96.50 269 ALA A N 1
ATOM 2073 C CA . ALA A 1 269 ? 4.697 7.140 -7.630 1.00 96.50 269 ALA A CA 1
ATOM 2074 C C . ALA A 1 269 ? 3.703 7.958 -8.485 1.00 96.50 269 ALA A C 1
ATOM 2076 O O . ALA A 1 269 ? 4.086 8.905 -9.159 1.00 96.50 269 ALA A O 1
ATOM 2077 N N . THR A 1 270 ? 2.409 7.616 -8.475 1.00 93.44 270 THR A N 1
ATOM 2078 C CA . THR A 1 270 ? 1.383 8.215 -9.349 1.00 93.44 270 THR A CA 1
ATOM 2079 C C . THR A 1 270 ? 1.335 9.743 -9.236 1.00 93.44 270 THR A C 1
ATOM 2081 O O . THR A 1 270 ? 1.235 10.395 -10.268 1.00 93.44 270 THR A O 1
ATOM 2084 N N . LYS A 1 271 ? 1.373 10.299 -8.016 1.00 93.75 271 LYS A N 1
ATOM 2085 C CA . LYS A 1 271 ? 1.402 11.756 -7.790 1.00 93.75 271 LYS A CA 1
ATOM 2086 C C . LYS A 1 271 ? 2.752 12.207 -7.246 1.00 93.75 271 LYS A C 1
ATOM 2088 O O . LYS A 1 271 ? 3.274 13.190 -7.748 1.00 93.75 271 LYS A O 1
ATOM 2093 N N . GLU A 1 272 ? 3.334 11.450 -6.312 1.00 93.31 272 GLU A N 1
ATOM 2094 C CA . GLU A 1 272 ? 4.647 11.763 -5.722 1.00 93.31 272 GLU A CA 1
ATOM 2095 C C . GLU A 1 272 ? 5.767 11.888 -6.762 1.00 93.31 272 GLU A C 1
ATOM 2097 O O . GLU A 1 272 ? 6.686 12.681 -6.587 1.00 93.31 272 GLU A O 1
ATOM 2102 N N . GLU A 1 273 ? 5.684 11.117 -7.849 1.00 96.12 273 GLU A N 1
ATOM 2103 C CA . GLU A 1 273 ? 6.702 11.062 -8.903 1.00 96.12 273 GLU A CA 1
ATOM 2104 C C . GLU A 1 273 ? 6.156 11.489 -10.270 1.00 96.12 273 GLU A C 1
ATOM 2106 O O . GLU A 1 273 ? 6.785 11.233 -11.291 1.00 96.12 273 GLU A O 1
ATOM 2111 N N . LEU A 1 274 ? 4.973 12.119 -10.310 1.00 95.50 274 LEU A N 1
ATOM 2112 C CA . LEU A 1 274 ? 4.376 12.700 -11.524 1.00 95.50 274 LEU A CA 1
ATOM 2113 C C . LEU A 1 274 ? 4.193 11.706 -12.695 1.00 95.50 274 LEU A C 1
ATOM 2115 O O . LEU A 1 274 ? 4.152 12.088 -13.865 1.00 95.50 274 LEU A O 1
ATOM 2119 N N . VAL A 1 275 ? 4.042 10.411 -12.393 1.00 96.38 275 VAL A N 1
ATOM 2120 C CA . VAL A 1 275 ? 3.914 9.326 -13.386 1.00 96.38 275 VAL A CA 1
ATOM 2121 C C . VAL A 1 275 ? 2.546 8.638 -13.329 1.00 96.38 275 VAL A C 1
ATOM 2123 O O . VAL A 1 275 ? 2.434 7.414 -13.216 1.00 96.38 275 VAL A O 1
ATOM 2126 N N . TRP A 1 276 ? 1.459 9.411 -13.438 1.00 95.12 276 TRP A N 1
ATOM 2127 C CA . TRP A 1 276 ? 0.081 8.899 -13.316 1.00 95.12 276 TRP A CA 1
ATOM 2128 C C . TRP A 1 276 ? -0.221 7.679 -14.201 1.00 95.12 276 TRP A C 1
ATOM 2130 O O . TRP A 1 276 ? -0.894 6.731 -13.771 1.00 95.12 276 TRP A O 1
ATOM 2140 N N . GLY A 1 277 ? 0.296 7.709 -15.433 1.00 95.12 277 GLY A N 1
ATOM 2141 C CA . GLY A 1 277 ? 0.097 6.682 -16.452 1.00 95.12 277 GLY A CA 1
ATOM 2142 C C . GLY A 1 277 ? 0.907 5.402 -16.243 1.00 95.12 277 GLY A C 1
ATOM 2143 O O . GLY A 1 277 ? 0.536 4.383 -16.813 1.00 95.12 277 GLY A O 1
ATOM 2144 N N . PHE A 1 278 ? 1.957 5.412 -15.412 1.00 97.31 278 PHE A N 1
ATOM 2145 C CA . PHE A 1 278 ? 2.825 4.235 -15.218 1.00 97.31 278 PHE A CA 1
ATOM 2146 C C . PHE A 1 278 ? 2.202 3.190 -14.295 1.00 97.31 278 PHE A C 1
ATOM 2148 O O . PHE A 1 278 ? 2.630 2.042 -14.268 1.00 97.31 278 PHE A O 1
ATOM 2155 N N . ARG A 1 279 ? 1.166 3.569 -13.534 1.00 97.31 279 ARG A N 1
ATOM 2156 C CA . ARG A 1 279 ? 0.437 2.647 -12.651 1.00 97.31 279 ARG A CA 1
ATOM 2157 C C . ARG A 1 279 ? 1.387 1.919 -11.687 1.00 97.31 279 ARG A C 1
ATOM 2159 O O . ARG A 1 279 ? 1.304 0.706 -11.539 1.00 97.31 279 ARG A O 1
ATOM 2166 N N . ILE A 1 280 ? 2.273 2.654 -11.018 1.00 98.31 280 ILE A N 1
ATOM 2167 C CA . ILE A 1 280 ? 3.203 2.108 -10.016 1.00 98.31 280 ILE A CA 1
ATOM 2168 C C . ILE A 1 280 ? 2.735 2.564 -8.641 1.00 98.31 280 ILE A C 1
ATOM 2170 O O . ILE A 1 280 ? 2.682 3.762 -8.374 1.00 98.31 280 ILE A O 1
ATOM 2174 N N . GLY A 1 281 ? 2.363 1.609 -7.796 1.00 98.44 281 GLY A N 1
ATOM 2175 C CA . GLY A 1 281 ? 2.035 1.824 -6.390 1.00 98.44 281 GLY A CA 1
ATOM 2176 C C . GLY A 1 281 ? 2.753 0.822 -5.507 1.00 98.44 281 GLY A C 1
ATOM 2177 O O . GLY A 1 281 ? 3.461 -0.046 -6.013 1.00 98.44 281 GLY A O 1
ATOM 2178 N N . PHE A 1 282 ? 2.547 0.910 -4.202 1.00 98.81 282 PHE A N 1
ATOM 2179 C CA . PHE A 1 282 ? 3.206 0.069 -3.223 1.00 98.81 282 PHE A CA 1
ATOM 2180 C C . PHE A 1 282 ? 2.260 -0.280 -2.074 1.00 98.81 282 PHE A C 1
ATOM 2182 O O . PHE A 1 282 ? 1.312 0.447 -1.780 1.00 98.81 282 PHE A O 1
ATOM 2189 N N . VAL A 1 283 ? 2.499 -1.436 -1.457 1.00 98.88 283 VAL A N 1
ATOM 2190 C CA . VAL A 1 283 ? 1.860 -1.832 -0.199 1.00 98.88 283 VAL A CA 1
ATOM 2191 C C . VAL A 1 283 ? 2.938 -2.178 0.815 1.00 98.88 283 VAL A C 1
ATOM 2193 O O . VAL A 1 283 ? 3.863 -2.936 0.504 1.00 98.88 283 VAL A O 1
ATOM 2196 N N . THR A 1 284 ? 2.782 -1.643 2.024 1.00 98.94 284 THR A N 1
ATOM 2197 C CA . THR A 1 284 ? 3.710 -1.811 3.144 1.00 98.94 284 THR A CA 1
ATOM 2198 C C . THR A 1 284 ? 2.953 -2.156 4.426 1.00 98.94 284 THR A C 1
ATOM 2200 O O . THR A 1 284 ? 1.909 -1.575 4.715 1.00 98.94 284 THR A O 1
ATOM 2203 N N . TYR A 1 285 ? 3.482 -3.098 5.206 1.00 98.88 285 TYR A N 1
ATOM 2204 C CA . TYR A 1 285 ? 2.889 -3.617 6.437 1.00 98.88 285 TYR A CA 1
ATOM 2205 C C . TYR A 1 285 ? 3.765 -3.303 7.655 1.00 98.88 285 TYR A C 1
ATOM 2207 O O . TYR A 1 285 ? 4.987 -3.455 7.587 1.00 98.88 285 TYR A O 1
ATOM 2215 N N . GLY A 1 286 ? 3.132 -2.946 8.775 1.00 98.50 286 GLY A N 1
ATOM 2216 C CA . GLY A 1 286 ? 3.785 -2.726 10.067 1.00 98.50 286 GLY A CA 1
ATOM 2217 C C . GLY A 1 286 ? 2.840 -2.989 11.243 1.00 98.50 286 GLY A C 1
ATOM 2218 O O . GLY A 1 286 ? 1.635 -2.761 11.154 1.00 98.50 286 GLY A O 1
ATOM 2219 N N . SER A 1 287 ? 3.371 -3.531 12.335 1.00 98.38 287 SER A N 1
ATOM 2220 C CA . SER A 1 287 ? 2.702 -3.605 13.641 1.00 98.38 287 SER A CA 1
ATOM 2221 C C . SER A 1 287 ? 3.732 -3.977 14.709 1.00 98.38 287 SER A C 1
ATOM 2223 O O . SER A 1 287 ? 4.714 -4.659 14.408 1.00 98.38 287 SER A O 1
ATOM 2225 N N . LYS A 1 288 ? 3.486 -3.563 15.958 1.00 98.19 288 LYS A N 1
ATOM 2226 C CA . LYS A 1 288 ? 4.422 -3.649 17.091 1.00 98.19 288 LYS A CA 1
ATOM 2227 C C . LYS A 1 288 ? 5.043 -5.032 17.308 1.00 98.19 288 LYS A C 1
ATOM 2229 O O . LYS A 1 288 ? 6.232 -5.126 17.588 1.00 98.19 288 LYS A O 1
ATOM 2234 N N . ASP A 1 289 ? 4.247 -6.089 17.155 1.00 97.38 289 ASP A N 1
ATOM 2235 C CA . ASP A 1 289 ? 4.658 -7.464 17.477 1.00 97.38 289 ASP A CA 1
ATOM 2236 C C . ASP A 1 289 ? 4.920 -8.327 16.228 1.00 97.38 289 ASP A C 1
ATOM 2238 O O . ASP A 1 289 ? 4.997 -9.558 16.308 1.00 97.38 289 ASP A O 1
ATOM 2242 N N . LEU A 1 290 ? 5.015 -7.720 15.039 1.00 98.38 290 LEU A N 1
ATOM 2243 C CA . LEU A 1 290 ? 5.381 -8.466 13.836 1.00 98.38 290 LEU A CA 1
ATOM 2244 C C . LEU A 1 290 ? 6.890 -8.695 13.777 1.00 98.38 290 LEU A C 1
ATOM 2246 O O . LEU A 1 290 ? 7.682 -7.821 14.101 1.00 98.38 290 LEU A O 1
ATOM 2250 N N . THR A 1 291 ? 7.279 -9.886 13.334 1.00 98.56 291 THR A N 1
ATOM 2251 C CA . THR A 1 291 ? 8.668 -10.266 13.077 1.00 98.56 291 THR A CA 1
ATOM 2252 C C . THR A 1 291 ? 8.932 -10.263 11.572 1.00 98.56 291 THR A C 1
ATOM 2254 O O . THR A 1 291 ? 7.999 -10.206 10.767 1.00 98.56 291 THR A O 1
ATOM 2257 N N . GLU A 1 292 ? 10.195 -10.399 11.169 1.00 98.44 292 GLU A N 1
ATOM 2258 C CA . GLU A 1 292 ? 10.565 -10.580 9.757 1.00 98.44 292 GLU A CA 1
ATOM 2259 C C . GLU A 1 292 ? 9.866 -11.794 9.118 1.00 98.44 292 GLU A C 1
ATOM 2261 O O . GLU A 1 292 ? 9.437 -11.727 7.968 1.00 98.44 292 GLU A O 1
ATOM 2266 N N . GLU A 1 293 ? 9.669 -12.884 9.870 1.00 98.50 293 GLU A N 1
ATOM 2267 C CA . GLU A 1 293 ? 8.926 -14.060 9.396 1.00 98.50 293 GLU A CA 1
ATOM 2268 C C . GLU A 1 293 ? 7.449 -13.728 9.142 1.00 98.50 293 GLU A C 1
ATOM 2270 O O . GLU A 1 293 ? 6.881 -14.128 8.122 1.00 98.50 293 GLU A O 1
ATOM 2275 N N . HIS A 1 294 ? 6.825 -12.945 10.029 1.00 98.75 294 HIS A N 1
ATOM 2276 C CA . HIS A 1 294 ? 5.445 -12.502 9.838 1.00 98.75 294 HIS A CA 1
ATOM 2277 C C . HIS A 1 294 ? 5.320 -11.594 8.604 1.00 98.75 294 HIS A C 1
ATOM 2279 O O . HIS A 1 294 ? 4.392 -11.748 7.806 1.00 98.75 294 HIS A O 1
ATOM 2285 N N . LEU A 1 295 ? 6.265 -10.670 8.412 1.00 98.69 295 LEU A N 1
ATOM 2286 C CA . LEU A 1 295 ? 6.286 -9.771 7.257 1.00 98.69 295 LEU A CA 1
ATOM 2287 C C . LEU A 1 295 ? 6.549 -10.526 5.945 1.00 98.69 295 LEU A C 1
ATOM 2289 O O . LEU A 1 295 ? 5.886 -10.241 4.945 1.00 98.69 295 LEU A O 1
ATOM 2293 N N . ASP A 1 296 ? 7.438 -11.525 5.932 1.00 98.25 296 ASP A N 1
ATOM 2294 C CA . ASP A 1 296 ? 7.618 -12.421 4.781 1.00 98.25 296 ASP A CA 1
ATOM 2295 C C . ASP A 1 296 ? 6.327 -13.182 4.460 1.00 98.25 296 ASP A C 1
ATOM 2297 O O . ASP A 1 296 ? 5.909 -13.252 3.299 1.00 98.25 296 ASP A O 1
ATOM 2301 N N . ALA A 1 297 ? 5.634 -13.696 5.481 1.00 98.44 297 ALA A N 1
ATOM 2302 C CA . ALA A 1 297 ? 4.381 -14.406 5.281 1.00 98.44 297 ALA A CA 1
ATOM 2303 C C . ALA A 1 297 ? 3.297 -13.507 4.659 1.00 98.44 297 ALA A C 1
ATOM 2305 O O . ALA A 1 297 ? 2.599 -13.938 3.735 1.00 98.44 297 ALA A O 1
ATOM 2306 N N . LEU A 1 298 ? 3.182 -12.252 5.111 1.00 98.62 298 LEU A N 1
ATOM 2307 C CA . LEU A 1 298 ? 2.290 -11.254 4.508 1.00 98.62 298 LEU A CA 1
ATOM 2308 C C . LEU A 1 298 ? 2.690 -10.969 3.059 1.00 98.62 298 LEU A C 1
ATOM 2310 O O . LEU A 1 298 ? 1.855 -11.092 2.163 1.00 98.62 298 LEU A O 1
ATOM 2314 N N . ASN A 1 299 ? 3.976 -10.720 2.807 1.00 98.19 299 ASN A N 1
ATOM 2315 C CA . ASN A 1 299 ? 4.492 -10.472 1.465 1.00 98.19 299 ASN A CA 1
ATOM 2316 C C . ASN A 1 299 ? 4.177 -11.622 0.502 1.00 98.19 299 ASN A C 1
ATOM 2318 O O . ASN A 1 299 ? 3.728 -11.400 -0.622 1.00 98.19 299 ASN A O 1
ATOM 2322 N N . ARG A 1 300 ? 4.351 -12.872 0.937 1.00 97.75 300 ARG A N 1
ATOM 2323 C CA . ARG A 1 300 ? 4.041 -14.064 0.134 1.00 97.75 300 ARG A CA 1
ATOM 2324 C C . ARG A 1 300 ? 2.548 -14.214 -0.158 1.00 97.75 300 ARG A C 1
ATOM 2326 O O . ARG A 1 300 ? 2.200 -14.772 -1.201 1.00 97.75 300 ARG A O 1
ATOM 2333 N N . ARG A 1 301 ? 1.655 -13.718 0.702 1.00 98.25 301 ARG A N 1
ATOM 2334 C CA . ARG A 1 301 ? 0.215 -13.665 0.392 1.00 98.25 301 ARG A CA 1
ATOM 2335 C C . ARG A 1 301 ? -0.099 -12.591 -0.635 1.00 98.25 301 ARG A C 1
ATOM 2337 O O . ARG A 1 301 ? -0.793 -12.884 -1.606 1.00 98.25 301 ARG A O 1
ATOM 2344 N N . THR A 1 302 ? 0.464 -11.398 -0.472 1.00 98.56 302 THR A N 1
ATOM 2345 C CA . THR A 1 302 ? 0.338 -10.283 -1.422 1.00 98.56 302 THR A CA 1
ATOM 2346 C C . THR A 1 302 ? 0.839 -10.687 -2.806 1.00 98.56 302 THR A C 1
ATOM 2348 O O . THR A 1 302 ? 0.131 -10.504 -3.793 1.00 98.56 302 THR A O 1
ATOM 2351 N N . LEU A 1 303 ? 1.993 -11.359 -2.882 1.00 97.88 303 LEU A N 1
ATOM 2352 C CA . LEU A 1 303 ? 2.515 -11.957 -4.115 1.00 97.88 303 LEU A CA 1
ATOM 2353 C C . LEU A 1 303 ? 1.561 -12.995 -4.719 1.00 97.88 303 LEU A C 1
ATOM 2355 O O . LEU A 1 303 ? 1.457 -13.092 -5.939 1.00 97.88 303 LEU A O 1
ATOM 2359 N N . GLY A 1 304 ? 0.867 -13.778 -3.890 1.00 97.88 304 GLY A N 1
ATOM 2360 C CA . GLY A 1 304 ? -0.159 -14.716 -4.342 1.00 97.88 304 GLY A CA 1
ATOM 2361 C C . GLY A 1 304 ? -1.344 -14.014 -5.013 1.00 97.88 304 GLY A C 1
ATOM 2362 O O . GLY A 1 304 ? -1.783 -14.454 -6.078 1.00 97.88 304 GLY A O 1
ATOM 2363 N N . ILE A 1 305 ? -1.818 -12.899 -4.444 1.00 98.31 305 ILE A N 1
ATOM 2364 C CA . ILE A 1 305 ? -2.863 -12.072 -5.066 1.00 98.31 305 ILE A CA 1
ATOM 2365 C C . ILE A 1 305 ? -2.342 -11.469 -6.371 1.00 98.31 305 ILE A C 1
ATOM 2367 O O . ILE A 1 305 ? -2.923 -11.742 -7.414 1.00 98.31 305 ILE A O 1
ATOM 2371 N N . ILE A 1 306 ? -1.199 -10.770 -6.356 1.00 98.19 306 ILE A N 1
ATOM 2372 C CA . ILE A 1 306 ? -0.608 -10.174 -7.570 1.00 98.19 306 ILE A CA 1
ATOM 2373 C C . ILE A 1 306 ? -0.464 -11.226 -8.674 1.00 98.19 306 ILE A C 1
ATOM 2375 O O . ILE A 1 306 ? -0.866 -10.997 -9.814 1.00 98.19 306 ILE A O 1
ATOM 2379 N N . ARG A 1 307 ? 0.052 -12.415 -8.337 1.00 96.25 307 ARG A N 1
ATOM 2380 C CA . ARG A 1 307 ? 0.252 -13.500 -9.302 1.00 96.25 307 ARG A CA 1
ATOM 2381 C C . ARG A 1 307 ? -1.056 -14.011 -9.908 1.00 96.25 307 ARG A C 1
ATOM 2383 O O . ARG A 1 307 ? -1.044 -14.450 -11.055 1.00 96.25 307 ARG A O 1
ATOM 2390 N N . SER A 1 308 ? -2.144 -13.998 -9.142 1.00 96.44 308 SER A N 1
ATOM 2391 C CA . SER A 1 308 ? -3.459 -14.487 -9.572 1.00 96.44 308 SER A CA 1
ATOM 2392 C C . SER A 1 308 ? -4.356 -13.409 -10.187 1.00 96.44 308 SER A C 1
ATOM 2394 O O . SER A 1 308 ? -5.382 -13.762 -10.761 1.00 96.44 308 SER A O 1
ATOM 2396 N N . THR A 1 309 ? -3.962 -12.133 -10.132 1.00 96.12 309 THR A N 1
ATOM 2397 C CA . THR A 1 309 ? -4.685 -11.015 -10.756 1.00 96.12 309 THR A CA 1
ATOM 2398 C C . THR A 1 309 ? -3.982 -10.517 -12.017 1.00 96.12 309 THR A C 1
ATOM 2400 O O . THR A 1 309 ? -4.470 -10.721 -13.124 1.00 96.12 309 THR A O 1
ATOM 2403 N N . VAL A 1 310 ? -2.814 -9.893 -11.864 1.00 96.50 310 VAL A N 1
ATOM 2404 C CA . VAL A 1 310 ? -2.081 -9.208 -12.947 1.00 96.50 310 VAL A CA 1
ATOM 2405 C C . VAL A 1 310 ? -0.740 -9.863 -13.271 1.00 96.50 310 VAL A C 1
ATOM 2407 O O . VAL A 1 310 ? -0.023 -9.408 -14.153 1.00 96.50 310 VAL A O 1
ATOM 2410 N N . SER A 1 311 ? -0.394 -10.956 -12.587 1.00 94.25 311 SER A N 1
ATOM 2411 C CA . SER A 1 311 ? 0.886 -11.669 -12.656 1.00 94.25 311 SER A CA 1
ATOM 2412 C C . SER A 1 311 ? 2.090 -10.871 -12.129 1.00 94.25 311 SER A C 1
ATOM 2414 O O . SER A 1 311 ? 2.780 -11.348 -11.226 1.00 94.25 311 SER A O 1
ATOM 2416 N N . ASN A 1 312 ? 2.357 -9.695 -12.694 1.00 94.69 312 ASN A N 1
ATOM 2417 C CA . ASN A 1 312 ? 3.385 -8.734 -12.296 1.00 94.69 312 ASN A CA 1
ATOM 2418 C C . ASN A 1 312 ? 2.988 -7.324 -12.773 1.00 94.69 312 ASN A C 1
ATOM 2420 O O . ASN A 1 312 ? 2.131 -7.172 -13.639 1.00 94.69 312 ASN A O 1
ATOM 2424 N N . CYS A 1 313 ? 3.579 -6.297 -12.168 1.00 96.62 313 CYS A N 1
ATOM 2425 C CA . CYS A 1 313 ? 3.283 -4.896 -12.479 1.00 96.62 313 CYS A CA 1
ATOM 2426 C C . CYS A 1 313 ? 4.153 -4.363 -13.632 1.00 96.62 313 CYS A C 1
ATOM 2428 O O . CYS A 1 313 ? 5.133 -4.998 -14.017 1.00 96.62 313 CYS A O 1
ATOM 2430 N N . ASP A 1 314 ? 3.801 -3.184 -14.154 1.00 96.62 314 ASP A N 1
ATOM 2431 C CA . ASP A 1 314 ? 4.405 -2.560 -15.340 1.00 96.62 314 ASP A CA 1
ATOM 2432 C C . ASP A 1 314 ? 5.944 -2.503 -15.279 1.00 96.62 314 ASP A C 1
ATOM 2434 O O . ASP A 1 314 ? 6.516 -1.808 -14.437 1.00 96.62 314 ASP A O 1
ATOM 2438 N N . LYS A 1 315 ? 6.622 -3.264 -16.146 1.00 96.81 315 LYS A N 1
ATOM 2439 C CA . LYS A 1 315 ? 8.090 -3.350 -16.185 1.00 96.81 315 LYS A CA 1
ATOM 2440 C C . LYS A 1 315 ? 8.727 -2.078 -16.769 1.00 96.81 315 LYS A C 1
ATOM 2442 O O . LYS A 1 315 ? 9.574 -1.515 -16.073 1.00 96.81 315 LYS A O 1
ATOM 2447 N N . PRO A 1 316 ? 8.346 -1.594 -17.971 1.00 97.50 316 PRO A N 1
ATOM 2448 C CA . PRO A 1 316 ? 8.854 -0.334 -18.508 1.00 97.50 316 PRO A CA 1
ATOM 2449 C C . PRO A 1 316 ? 8.756 0.829 -17.522 1.00 97.50 316 PRO A C 1
ATOM 2451 O O . PRO A 1 316 ? 9.766 1.479 -17.261 1.00 97.50 316 PRO A O 1
ATOM 2454 N N . GLY A 1 317 ? 7.580 1.056 -16.923 1.00 97.88 317 GLY A N 1
ATOM 2455 C CA . GLY A 1 317 ? 7.387 2.141 -15.966 1.00 97.88 317 GLY A CA 1
ATOM 2456 C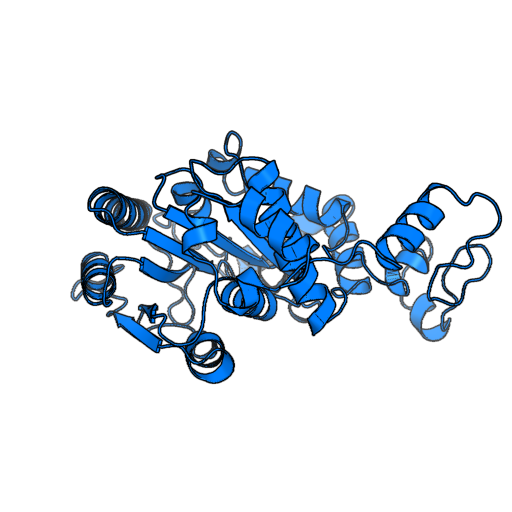 C . GLY A 1 317 ? 8.312 2.026 -14.756 1.00 97.88 317 GLY A C 1
ATOM 2457 O O . GLY A 1 317 ? 8.936 3.013 -14.369 1.00 97.88 317 GLY A O 1
ATOM 2458 N N . GLN A 1 318 ? 8.447 0.827 -14.174 1.00 98.44 318 GLN A N 1
ATOM 2459 C CA . GLN A 1 318 ? 9.360 0.596 -13.045 1.00 98.44 318 GLN A CA 1
ATOM 2460 C C . GLN A 1 318 ? 10.820 0.883 -13.411 1.00 98.44 318 GLN A C 1
ATOM 2462 O O . GLN A 1 318 ? 11.529 1.502 -12.622 1.00 98.44 318 GLN A O 1
ATOM 2467 N N . SER A 1 319 ? 11.271 0.457 -14.593 1.00 98.19 319 SER A N 1
ATOM 2468 C CA . SER A 1 319 ? 12.638 0.703 -15.068 1.00 98.19 319 SER A CA 1
ATOM 2469 C C . SER A 1 319 ? 12.900 2.188 -15.333 1.00 98.19 319 SER A C 1
ATOM 2471 O O . SER A 1 319 ? 13.941 2.702 -14.929 1.00 98.19 319 SER A O 1
ATOM 2473 N N . LEU A 1 320 ? 11.957 2.883 -15.979 1.00 97.94 320 LEU A N 1
ATOM 2474 C CA . LEU A 1 320 ? 12.052 4.320 -16.252 1.00 97.94 320 LEU A CA 1
ATOM 2475 C C . LEU A 1 320 ? 12.105 5.131 -14.955 1.00 97.94 320 LEU A C 1
ATOM 2477 O O . LEU A 1 320 ? 12.983 5.977 -14.794 1.00 97.94 320 LEU A O 1
ATOM 2481 N N . LEU A 1 321 ? 11.197 4.837 -14.019 1.00 98.06 321 LEU A N 1
ATOM 2482 C CA . LEU A 1 321 ? 11.155 5.499 -12.721 1.00 98.06 321 LEU A CA 1
ATOM 2483 C C . LEU A 1 321 ? 12.446 5.247 -11.938 1.00 98.06 321 LEU A C 1
ATOM 2485 O O . LEU A 1 321 ? 13.066 6.192 -11.466 1.00 98.06 321 LEU A O 1
ATOM 2489 N N . LEU A 1 322 ? 12.896 3.991 -11.854 1.00 98.00 322 LEU A N 1
ATOM 2490 C CA . LEU A 1 322 ? 14.140 3.651 -11.165 1.00 98.00 322 LEU A CA 1
ATOM 2491 C C . LEU A 1 322 ? 15.340 4.404 -11.754 1.00 98.00 322 LEU A C 1
ATOM 2493 O O . LEU A 1 322 ? 16.173 4.910 -11.005 1.00 98.00 322 LEU A O 1
ATOM 2497 N N . GLN A 1 323 ? 15.419 4.508 -13.083 1.00 97.81 323 GLN A N 1
ATOM 2498 C CA . GLN A 1 323 ? 16.494 5.244 -13.740 1.00 97.81 323 GLN A CA 1
ATOM 2499 C C . GLN A 1 323 ? 16.451 6.740 -13.408 1.00 97.81 323 GLN A C 1
ATOM 2501 O O . GLN A 1 323 ? 17.502 7.323 -13.139 1.00 97.81 323 GLN A O 1
ATOM 2506 N N . ALA A 1 324 ? 15.262 7.350 -13.381 1.00 97.25 324 ALA A N 1
ATOM 2507 C CA . ALA A 1 324 ? 15.094 8.745 -12.982 1.00 97.25 324 ALA A CA 1
ATOM 2508 C C . ALA A 1 324 ? 15.505 8.972 -11.519 1.00 97.25 324 ALA A C 1
ATOM 2510 O O . ALA A 1 324 ? 16.290 9.874 -11.246 1.00 97.25 324 ALA A O 1
ATOM 2511 N N . MET A 1 325 ? 15.066 8.110 -10.598 1.00 96.94 325 MET A N 1
ATOM 2512 C CA . MET A 1 325 ? 15.379 8.241 -9.171 1.00 96.94 325 MET A CA 1
ATOM 2513 C C . MET A 1 325 ? 16.876 8.068 -8.864 1.00 96.94 325 MET A C 1
ATOM 2515 O O . MET A 1 325 ? 17.392 8.702 -7.952 1.00 96.94 325 MET A O 1
ATOM 2519 N N . GLN A 1 326 ? 17.585 7.189 -9.584 1.00 96.19 326 GLN A N 1
ATOM 2520 C CA . GLN A 1 326 ? 19.002 6.908 -9.307 1.00 96.19 326 GLN A CA 1
ATOM 2521 C C . GLN A 1 326 ? 19.964 7.832 -10.051 1.00 96.19 326 GLN A C 1
ATOM 2523 O O . GLN A 1 326 ? 21.020 8.174 -9.524 1.00 96.19 326 GLN A O 1
ATOM 2528 N N . ASN A 1 327 ? 19.631 8.176 -11.294 1.00 96.31 327 ASN A N 1
ATOM 2529 C CA . ASN A 1 327 ? 20.567 8.790 -12.233 1.00 96.31 327 ASN A CA 1
ATOM 2530 C C . ASN A 1 327 ? 19.994 10.040 -12.919 1.00 96.31 327 ASN A C 1
ATOM 2532 O O . ASN A 1 327 ? 20.656 10.607 -13.786 1.00 96.31 327 ASN A O 1
ATOM 2536 N N . GLY A 1 328 ? 18.769 10.456 -12.584 1.00 95.38 328 GLY A N 1
ATOM 2537 C CA . GLY A 1 328 ? 18.121 11.619 -13.179 1.00 95.38 328 GLY A CA 1
ATOM 2538 C C . GLY A 1 328 ? 18.758 12.921 -12.686 1.00 95.38 328 GLY A C 1
ATOM 2539 O O . GLY A 1 328 ? 18.580 13.266 -11.520 1.00 95.38 328 GLY A O 1
ATOM 2540 N N . PRO A 1 329 ? 19.449 13.696 -13.544 1.00 96.19 329 PRO A N 1
ATOM 2541 C CA . PRO A 1 329 ? 20.140 14.915 -13.111 1.00 96.19 329 PRO A CA 1
ATOM 2542 C C . PRO A 1 329 ? 19.182 16.021 -12.648 1.00 96.19 329 PRO A C 1
ATOM 2544 O O . PRO A 1 329 ? 19.576 16.877 -11.862 1.00 96.19 329 PRO A O 1
ATOM 2547 N N . ASN A 1 330 ? 17.932 15.987 -13.118 1.00 96.94 330 ASN A N 1
ATOM 2548 C CA . ASN A 1 330 ? 16.899 16.972 -12.795 1.00 96.94 330 ASN A CA 1
ATOM 2549 C C . ASN A 1 330 ? 15.807 16.412 -11.876 1.00 96.94 330 ASN A C 1
ATOM 2551 O O . ASN A 1 330 ? 14.860 17.126 -11.586 1.00 96.94 330 ASN A O 1
ATOM 2555 N N . TYR A 1 331 ? 15.915 15.161 -11.414 1.00 96.44 331 TYR A N 1
ATOM 2556 C CA . TYR A 1 331 ? 14.819 14.457 -10.740 1.00 96.44 331 TYR A CA 1
ATOM 2557 C C . TYR A 1 331 ? 14.221 15.249 -9.561 1.00 96.44 331 TYR A C 1
ATOM 2559 O O . TYR A 1 331 ? 13.022 15.516 -9.541 1.00 96.44 331 TYR A O 1
ATOM 2567 N N . GLU A 1 332 ? 15.058 15.714 -8.633 1.00 95.00 332 GLU A N 1
ATOM 2568 C CA . GLU A 1 332 ? 14.597 16.537 -7.504 1.00 95.00 332 GLU A CA 1
ATOM 2569 C C . GLU A 1 332 ? 14.201 17.960 -7.923 1.00 95.00 332 GLU A C 1
ATOM 2571 O O . GLU A 1 332 ? 13.257 18.535 -7.382 1.00 95.00 332 GLU A O 1
ATOM 2576 N N . ALA A 1 333 ? 14.899 18.537 -8.907 1.00 97.00 333 ALA A N 1
ATOM 2577 C CA . ALA A 1 333 ? 14.621 19.888 -9.387 1.00 97.00 333 ALA A CA 1
ATOM 2578 C C . ALA A 1 333 ? 13.243 19.981 -10.063 1.00 97.00 333 ALA A C 1
ATOM 2580 O O . ALA A 1 333 ? 12.497 20.920 -9.794 1.00 97.00 333 ALA A O 1
ATOM 2581 N N . ASP A 1 334 ? 12.884 18.989 -10.880 1.00 96.56 334 ASP A N 1
ATOM 2582 C CA . ASP A 1 334 ? 11.592 18.908 -11.562 1.00 96.56 334 ASP A CA 1
ATOM 2583 C C . ASP A 1 334 ? 10.453 18.746 -10.544 1.00 96.56 334 ASP A C 1
ATOM 2585 O O . ASP A 1 334 ? 9.436 19.436 -10.627 1.00 96.56 334 ASP A O 1
ATOM 2589 N N . LYS A 1 335 ? 10.643 17.896 -9.524 1.00 95.06 335 LYS A N 1
ATOM 2590 C CA . LYS A 1 335 ? 9.669 17.718 -8.434 1.00 95.06 335 LYS A CA 1
ATOM 2591 C C . LYS A 1 335 ? 9.467 19.000 -7.632 1.00 95.06 335 LYS A C 1
ATOM 2593 O O . LYS A 1 335 ? 8.329 19.386 -7.371 1.00 95.06 335 LYS A O 1
ATOM 2598 N N . MET A 1 336 ? 10.555 19.686 -7.283 1.00 94.44 336 MET A N 1
ATOM 2599 C CA . MET A 1 336 ? 10.493 20.960 -6.565 1.00 94.44 336 MET A CA 1
ATOM 2600 C C . MET A 1 336 ? 9.814 22.054 -7.398 1.00 94.44 336 MET A C 1
ATOM 2602 O O . MET A 1 336 ? 9.031 22.837 -6.860 1.00 94.44 336 MET A O 1
ATOM 2606 N N . ALA A 1 337 ? 10.075 22.100 -8.708 1.00 95.94 337 ALA A N 1
ATOM 2607 C CA . ALA A 1 337 ? 9.455 23.065 -9.612 1.00 95.94 337 ALA A CA 1
ATOM 2608 C C . ALA A 1 337 ? 7.932 22.887 -9.662 1.00 95.94 337 ALA A C 1
ATOM 2610 O O . ALA A 1 337 ? 7.201 23.861 -9.496 1.00 95.94 337 ALA A O 1
ATOM 2611 N N . VAL A 1 338 ? 7.456 21.645 -9.800 1.00 93.56 338 VAL A N 1
ATOM 2612 C CA . VAL A 1 338 ? 6.017 21.341 -9.791 1.00 93.56 338 VAL A CA 1
ATOM 2613 C C . VAL A 1 338 ? 5.383 21.645 -8.437 1.00 93.56 338 VAL A C 1
ATOM 2615 O O . VAL A 1 338 ? 4.302 22.222 -8.393 1.00 93.56 338 VAL A O 1
ATOM 2618 N N . PHE A 1 339 ? 6.052 21.312 -7.330 1.00 92.50 339 PHE A N 1
ATOM 2619 C CA . PHE A 1 339 ? 5.559 21.663 -5.998 1.00 92.50 339 PHE A CA 1
ATOM 2620 C C . PHE A 1 339 ? 5.428 23.184 -5.817 1.00 92.50 339 PHE A C 1
ATOM 2622 O O . PHE A 1 339 ? 4.416 23.652 -5.307 1.00 92.50 339 PHE A O 1
ATOM 2629 N N . THR A 1 340 ? 6.409 23.956 -6.294 1.00 93.44 340 THR A N 1
ATOM 2630 C CA . THR A 1 340 ? 6.381 25.428 -6.247 1.00 93.44 340 THR A CA 1
ATOM 2631 C C . THR A 1 340 ? 5.262 26.009 -7.115 1.00 93.44 340 THR A C 1
ATOM 2633 O O . THR A 1 340 ? 4.672 27.013 -6.744 1.00 93.44 340 THR A O 1
ATOM 2636 N N . GLU A 1 341 ? 4.948 25.395 -8.260 1.00 94.00 341 GLU A N 1
ATOM 2637 C CA . GLU A 1 341 ? 3.834 25.824 -9.121 1.00 94.00 341 GLU A CA 1
ATOM 2638 C C . GLU A 1 341 ? 2.456 25.568 -8.484 1.00 94.00 341 GLU A C 1
ATOM 2640 O O . GLU A 1 341 ? 1.492 26.259 -8.808 1.00 94.00 341 GLU A O 1
ATOM 2645 N N . MET A 1 342 ? 2.352 24.583 -7.585 1.00 89.31 342 MET A N 1
ATOM 2646 C CA . MET A 1 342 ? 1.111 24.263 -6.872 1.00 89.31 342 MET A CA 1
ATOM 2647 C C . MET A 1 342 ? 0.832 25.171 -5.662 1.00 89.31 342 MET A C 1
ATOM 2649 O O . MET A 1 342 ? -0.311 25.177 -5.201 1.00 89.31 342 MET A O 1
ATOM 2653 N N . GLN A 1 343 ? 1.842 25.885 -5.146 1.00 83.06 343 GLN A N 1
ATOM 2654 C CA . GLN A 1 343 ? 1.717 26.838 -4.030 1.00 83.06 343 GLN A CA 1
ATOM 2655 C C . GLN A 1 343 ? 1.140 28.185 -4.479 1.00 83.06 343 GLN A C 1
ATOM 2657 O O . GLN A 1 343 ? 0.273 28.715 -3.749 1.00 83.06 343 GLN A O 1
#

pLDDT: mean 96.18, std 4.1, range [77.88, 98.94]

Foldseek 3Di:
DDPQLVVLLVLCPPALLNVQFDPLLSVFFFDCPLVVVLVCCVVPVPDDRPSDPADDDPRAGDDDCVVVVVDDCVQDGNCLAPNFADLQGDPLLLVVVVVVQCVLQVLCPPFDKFRWGKALALLRVLLLCCSTGAADPAEEEEAPQADPVNCVRHCPVRPYYYDHFHQADPVGAGDLVSSLVRCVPRPDQEYEYEDEPCGPPPSDAHFPVVLVSN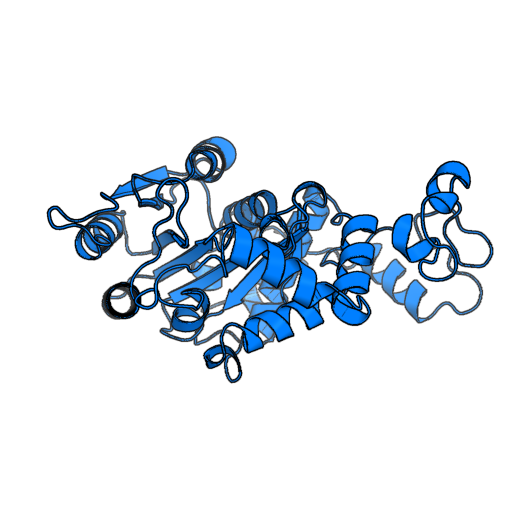LVSVLVSVVVPRQYEYEYEDAPQQLDDDPRGDNHTSLSSAQQSDSSYKYKYKYACCNQQVCVPQSIIIIMIGYNPDDPSSSVSSSRSSSSSSCVPVNHGRSNSSSVSSCCSPPNPCRVVVSVVVSVVVD

Mean predicted aligned error: 3.46 Å

Radius of gyration: 20.91 Å; Cα contacts (8 Å, |Δi|>4): 596; chains: 1; bounding box: 46×54×59 Å

Secondary structure (DSSP, 8-state):
--HHHHHHHHHTTTSHHHHH--HHHHH-----SHHHHHHHHHHH-SS-----SS-EETTEE---HHHHTTS-TTT--HHHHTSPPPTT--HHHHHHHHHHHHHH-GGGTTS-BPPPEEEEHHHHHHHHHHHHH--TT-EEEEESSS-THHHIIIIIIT--EEEEE-SB-TTSSB-HHHHHHHHHHSSSSEEEEEEESSPTTT----BHHHHHHHHHHHHHHHHTT-EEEEEEE-TTTT---STTB--S-HHHHHTTS-TTEEEEEEEEHHHHTS-GGG-EEEEEEE-TT--HHHHHHHHHHHHHHHHHHTSS--HHHHHHHHHHHHH-TTHHHHHHHHHHHH-